Protein AF-A0A4U8SSV1-F1 (afdb_monomer)

Sequence (222 aa):
MQQKILSQVKIIVFLAFFVFCVAFGLRLYFLEFKQVAHMDEILSIVLSEYNEYGWGKNFEPHKIYTAKQLQHMTLWNDSSLSGALSDVKKLYVNNRDDPHTNLYYSLLRLWHIGFIHTDLKQTFYRGISLNFVFFTCSFVLAFMLYVRLFGFNYFLLYFLALAFLNPASINNTLFMRPYALQEMSFLLLCYVFVRILQSFKNTSFNMPFLDNKDFALKLKNT

Radius of gyration: 22.8 Å; Cα contacts (8 Å, |Δi|>4): 203; chains: 1; bounding box: 54×37×70 Å

pLDDT: mean 87.18, std 15.22, range [39.84, 98.44]

Structure (mmCIF, N/CA/C/O backbone):
data_AF-A0A4U8SSV1-F1
#
_entry.id   AF-A0A4U8SSV1-F1
#
loop_
_atom_site.group_PDB
_atom_site.id
_atom_site.type_symbol
_atom_site.label_atom_id
_atom_site.label_alt_id
_atom_site.label_comp_id
_atom_site.label_asym_id
_atom_site.label_entity_id
_atom_site.label_seq_id
_atom_site.pdbx_PDB_ins_code
_atom_site.Cartn_x
_atom_site.Cartn_y
_atom_site.Cartn_z
_atom_site.occupancy
_atom_site.B_iso_or_equiv
_atom_site.auth_seq_id
_atom_site.auth_comp_id
_atom_site.auth_asym_id
_atom_site.auth_atom_id
_atom_site.pdbx_PDB_model_num
ATOM 1 N N . MET A 1 1 ? -30.791 -6.733 26.491 1.00 64.06 1 MET A N 1
ATOM 2 C CA . MET A 1 1 ? -29.643 -5.793 26.415 1.00 64.06 1 MET A CA 1
ATOM 3 C C . MET A 1 1 ? -28.519 -6.315 25.513 1.00 64.06 1 MET A C 1
ATOM 5 O O . MET A 1 1 ? -28.175 -5.628 24.560 1.00 64.06 1 MET A O 1
ATOM 9 N N . GLN A 1 2 ? -28.017 -7.540 25.719 1.00 67.56 2 GLN A N 1
ATOM 10 C CA . GLN A 1 2 ? -26.953 -8.144 24.891 1.00 67.56 2 GLN A CA 1
ATOM 11 C C . GLN A 1 2 ? -27.290 -8.258 23.390 1.00 67.56 2 GLN A C 1
ATOM 13 O O . GLN A 1 2 ? -26.462 -7.901 22.559 1.00 67.56 2 GLN A O 1
ATOM 18 N N . GLN A 1 3 ? -28.518 -8.652 23.020 1.00 71.00 3 GLN A N 1
ATOM 19 C CA . GLN A 1 3 ? -28.938 -8.702 21.606 1.00 71.00 3 GLN A CA 1
ATOM 20 C C . GLN A 1 3 ? -28.911 -7.326 20.915 1.00 71.00 3 GLN A C 1
ATOM 22 O O . GLN A 1 3 ? -28.558 -7.230 19.742 1.00 71.00 3 GLN A O 1
ATOM 27 N N . LYS A 1 4 ? -29.234 -6.248 21.645 1.00 72.69 4 LYS A N 1
ATOM 28 C CA . LYS A 1 4 ? -29.230 -4.876 21.112 1.00 72.69 4 LYS A CA 1
ATOM 29 C C . LYS A 1 4 ? -27.801 -4.385 20.856 1.00 72.69 4 LYS A C 1
ATOM 31 O O . LYS A 1 4 ? -27.543 -3.812 19.805 1.00 72.69 4 LYS A O 1
ATOM 36 N N . ILE A 1 5 ? -26.874 -4.686 21.769 1.00 75.38 5 ILE A N 1
ATOM 37 C CA . ILE A 1 5 ? -25.439 -4.391 21.615 1.00 75.38 5 ILE A CA 1
ATOM 38 C C . ILE A 1 5 ? -24.855 -5.184 20.439 1.00 75.38 5 ILE A C 1
ATOM 40 O O . ILE A 1 5 ? -24.178 -4.619 19.586 1.00 75.38 5 ILE A O 1
ATOM 44 N N . LEU A 1 6 ? -25.173 -6.479 20.341 1.00 78.56 6 LEU A N 1
ATOM 45 C CA . LEU A 1 6 ? -24.716 -7.324 19.237 1.00 78.56 6 LEU A CA 1
ATOM 46 C C . LEU A 1 6 ? -25.231 -6.825 17.878 1.00 78.56 6 LEU A C 1
ATOM 48 O O . LEU A 1 6 ? -24.483 -6.810 16.904 1.00 78.56 6 LEU A O 1
ATOM 52 N N . SER A 1 7 ? -26.492 -6.390 17.815 1.00 84.50 7 SER A N 1
ATOM 53 C CA . SER A 1 7 ? -27.073 -5.779 16.615 1.00 84.50 7 SER A CA 1
ATOM 54 C C . SER A 1 7 ? -26.344 -4.488 16.221 1.00 84.50 7 SER A C 1
ATOM 56 O O . SER A 1 7 ? -25.965 -4.321 15.064 1.00 84.50 7 SER A O 1
ATOM 58 N N . GLN A 1 8 ? -26.039 -3.615 17.186 1.00 85.69 8 GLN A N 1
ATOM 59 C CA . GLN A 1 8 ? -25.289 -2.379 16.935 1.00 85.69 8 GLN A CA 1
ATOM 60 C C . GLN A 1 8 ? -23.870 -2.635 16.416 1.00 85.69 8 GLN A C 1
ATOM 62 O O . GLN A 1 8 ? -23.458 -1.999 15.450 1.00 85.69 8 GLN A O 1
ATOM 67 N N . VAL A 1 9 ? -23.135 -3.587 17.000 1.00 90.75 9 VAL A N 1
ATOM 68 C CA . VAL A 1 9 ? -21.795 -3.958 16.514 1.00 90.75 9 VAL A CA 1
ATOM 69 C C . VAL A 1 9 ? -21.858 -4.444 15.067 1.00 90.75 9 VAL A C 1
ATOM 71 O O . VAL A 1 9 ? -21.055 -4.010 14.247 1.00 90.75 9 VAL A O 1
ATOM 74 N N . LYS A 1 10 ? -22.842 -5.287 14.723 1.00 92.88 10 LYS A N 1
ATOM 75 C CA . LYS A 1 10 ? -23.040 -5.759 13.342 1.00 92.88 10 LYS A CA 1
ATOM 76 C C . LYS A 1 10 ? -23.296 -4.605 12.372 1.00 92.88 10 LYS A C 1
ATOM 78 O O . LYS A 1 10 ? -22.699 -4.585 11.301 1.00 92.88 10 LYS A O 1
ATOM 83 N N . ILE A 1 11 ? -24.130 -3.638 12.759 1.00 94.81 11 ILE A N 1
ATOM 84 C CA . ILE A 1 11 ? -24.398 -2.438 11.952 1.00 94.81 11 ILE A CA 1
ATOM 85 C C . ILE A 1 11 ? -23.113 -1.628 11.753 1.00 94.81 11 ILE A C 1
ATOM 87 O O . ILE A 1 11 ? -22.794 -1.265 10.627 1.00 94.81 11 ILE A O 1
ATOM 91 N N . ILE A 1 12 ? -22.343 -1.381 12.815 1.00 93.94 12 ILE A N 1
ATOM 92 C CA . ILE A 1 12 ? -21.087 -0.622 12.729 1.00 93.94 12 ILE A CA 1
ATOM 93 C C . ILE A 1 12 ? -20.075 -1.331 11.821 1.00 93.94 12 ILE A C 1
ATOM 95 O O . ILE A 1 12 ? -19.455 -0.683 10.985 1.00 93.94 12 ILE A O 1
ATOM 99 N N . VAL A 1 13 ? -19.924 -2.652 11.945 1.00 95.38 13 VAL A N 1
ATOM 100 C CA . VAL A 1 13 ? -19.027 -3.441 11.084 1.00 95.38 13 VAL A CA 1
ATOM 101 C C . VAL A 1 13 ? -19.478 -3.383 9.626 1.00 95.38 13 VAL A C 1
ATOM 103 O O . VAL A 1 13 ? -18.652 -3.165 8.744 1.00 95.38 13 VAL A O 1
ATOM 106 N N . PHE A 1 14 ? -20.780 -3.523 9.368 1.00 97.12 14 PHE A N 1
ATOM 107 C CA . PHE A 1 14 ? -21.338 -3.401 8.023 1.00 97.12 14 PHE A CA 1
ATOM 108 C C . PHE A 1 14 ? -21.079 -2.013 7.422 1.00 97.12 14 PHE A C 1
ATOM 110 O O . PHE A 1 14 ? -20.628 -1.904 6.285 1.00 97.12 14 PHE A O 1
ATOM 117 N N . LEU A 1 15 ? -21.295 -0.946 8.193 1.00 97.56 15 LEU A N 1
ATOM 118 C CA . LEU A 1 15 ? -21.023 0.420 7.747 1.00 97.56 15 LEU A CA 1
ATOM 119 C C . LEU A 1 15 ? -19.525 0.671 7.535 1.00 97.56 15 LEU A C 1
ATOM 121 O O . LEU A 1 15 ? -19.154 1.343 6.579 1.00 97.56 15 LEU A O 1
ATOM 125 N N . ALA A 1 16 ? -18.650 0.107 8.370 1.00 97.69 16 ALA A N 1
ATOM 126 C CA . ALA A 1 16 ? -17.205 0.190 8.171 1.00 97.69 16 ALA A CA 1
ATOM 127 C C . ALA A 1 16 ? -16.776 -0.527 6.879 1.00 97.69 16 ALA A C 1
ATOM 129 O O . ALA A 1 16 ? -15.952 -0.004 6.131 1.00 97.69 16 ALA A O 1
ATOM 130 N N . PHE A 1 17 ? -17.378 -1.682 6.580 1.00 98.06 17 PHE A N 1
ATOM 131 C CA . PHE A 1 17 ? -17.181 -2.372 5.307 1.00 98.06 17 PHE A CA 1
ATOM 132 C C . PHE A 1 17 ? -17.693 -1.542 4.123 1.00 98.06 17 PHE A C 1
ATOM 134 O O . PHE A 1 17 ? -17.015 -1.443 3.106 1.00 98.06 17 PHE A O 1
ATOM 141 N N . PHE A 1 18 ? -18.834 -0.867 4.265 1.00 98.19 18 PHE A N 1
ATOM 142 C CA . PHE A 1 18 ? -19.317 0.057 3.241 1.00 98.19 18 PHE A CA 1
ATOM 143 C C . PHE A 1 18 ? -18.331 1.213 2.994 1.00 98.19 18 PHE A C 1
ATOM 145 O O . PHE A 1 18 ? -18.004 1.499 1.844 1.00 98.19 18 PHE A O 1
ATOM 152 N N . VAL A 1 19 ? -17.786 1.827 4.053 1.00 98.25 19 VAL A N 1
ATOM 153 C CA . VAL A 1 19 ? -16.733 2.857 3.936 1.00 98.25 19 VAL A CA 1
ATOM 154 C C . VAL A 1 19 ? -15.505 2.305 3.208 1.00 98.25 19 VAL A C 1
ATOM 156 O O . VAL A 1 19 ? -14.967 2.982 2.331 1.00 98.25 19 VAL A O 1
ATOM 159 N N . PHE A 1 20 ? -15.091 1.072 3.512 1.00 98.44 20 PHE A N 1
ATOM 160 C CA . PHE A 1 20 ? -14.016 0.395 2.786 1.00 98.44 20 PHE A CA 1
ATOM 161 C C . PHE A 1 20 ? -14.338 0.250 1.295 1.00 98.44 20 PHE A C 1
ATOM 163 O O . PHE A 1 20 ? -13.519 0.635 0.465 1.00 98.44 20 PHE A O 1
ATOM 170 N N . CYS A 1 21 ? -15.528 -0.244 0.939 1.00 98.31 21 CYS A N 1
ATOM 171 C CA . CYS A 1 21 ? -15.941 -0.403 -0.457 1.00 98.31 21 CYS A CA 1
ATOM 172 C C . CYS A 1 21 ? -15.932 0.924 -1.219 1.00 98.31 21 CYS A C 1
ATOM 174 O O . CYS A 1 21 ? -15.449 0.968 -2.347 1.00 98.31 21 CYS A O 1
ATOM 176 N N . VAL A 1 22 ? -16.409 2.011 -0.605 1.00 98.19 22 VAL A N 1
ATOM 177 C CA . VAL A 1 22 ? -16.355 3.350 -1.210 1.00 98.19 22 VAL A CA 1
ATOM 178 C C . VAL A 1 22 ? -14.903 3.799 -1.397 1.00 98.19 22 VAL A C 1
ATOM 180 O O . VAL A 1 22 ? -14.524 4.225 -2.486 1.00 98.19 22 VAL A O 1
ATOM 183 N N . ALA A 1 23 ? -14.062 3.658 -0.370 1.00 97.81 23 ALA A N 1
ATOM 184 C CA . ALA A 1 23 ? -12.659 4.064 -0.425 1.00 97.81 23 ALA A CA 1
ATOM 185 C C . ALA A 1 23 ? -11.839 3.256 -1.446 1.00 97.81 23 ALA A C 1
ATOM 187 O O . ALA A 1 23 ? -10.993 3.821 -2.145 1.00 97.81 23 ALA A O 1
ATOM 188 N N . PHE A 1 24 ? -12.093 1.953 -1.552 1.00 97.94 24 PHE A N 1
ATOM 189 C CA . PHE A 1 24 ? -11.468 1.066 -2.531 1.00 97.94 24 PHE A CA 1
ATOM 190 C C . PHE A 1 24 ? -11.988 1.349 -3.948 1.00 97.94 24 PHE A C 1
ATOM 192 O O . PHE A 1 24 ? -11.205 1.466 -4.888 1.00 97.94 24 PHE A O 1
ATOM 199 N N . GLY A 1 25 ? -13.303 1.537 -4.096 1.00 97.62 25 GLY A N 1
ATOM 200 C CA . GLY A 1 25 ? -13.953 1.854 -5.367 1.00 97.62 25 GLY A CA 1
ATOM 201 C C . GLY A 1 25 ? -13.477 3.175 -5.969 1.00 97.62 25 GLY A C 1
ATOM 202 O O . GLY A 1 25 ? -13.193 3.228 -7.161 1.00 97.62 25 GLY A O 1
ATOM 203 N N . LEU A 1 26 ? -13.293 4.219 -5.153 1.00 96.94 26 LEU A N 1
ATOM 204 C CA . LEU A 1 26 ? -12.706 5.483 -5.615 1.00 96.94 26 LEU A CA 1
ATOM 205 C C . LEU A 1 26 ? -11.281 5.297 -6.145 1.00 96.94 26 LEU A C 1
ATOM 207 O O . LEU A 1 26 ? -10.924 5.876 -7.166 1.00 96.94 26 LEU A O 1
ATOM 211 N N . ARG A 1 27 ? -10.467 4.467 -5.486 1.00 97.19 27 ARG A N 1
ATOM 212 C CA . ARG A 1 27 ? -9.105 4.170 -5.950 1.00 97.19 27 ARG A CA 1
ATOM 213 C C . ARG A 1 27 ? -9.120 3.408 -7.274 1.00 97.19 27 ARG A C 1
ATOM 215 O O . ARG A 1 27 ? -8.366 3.769 -8.170 1.00 97.19 27 ARG A O 1
ATOM 222 N N . LEU A 1 28 ? -9.998 2.416 -7.434 1.00 96.50 28 LEU A N 1
ATOM 223 C CA . LEU A 1 28 ? -10.202 1.749 -8.726 1.00 96.50 28 LEU A CA 1
ATOM 224 C C . LEU A 1 28 ? -10.618 2.749 -9.807 1.00 96.50 28 LEU A C 1
ATOM 226 O O . LEU A 1 28 ? -10.014 2.785 -10.872 1.00 96.50 28 LEU A O 1
ATOM 230 N N . TYR A 1 29 ? -11.595 3.605 -9.508 1.00 96.25 29 TYR A N 1
ATOM 231 C CA . TYR A 1 29 ? -12.060 4.635 -10.429 1.00 96.25 29 TYR A CA 1
ATOM 232 C C . TYR A 1 29 ? -10.909 5.539 -10.887 1.00 96.25 29 TYR A C 1
ATOM 234 O O . TYR A 1 29 ? -10.688 5.692 -12.081 1.00 96.25 29 TYR A O 1
ATOM 242 N N . PHE A 1 30 ? -10.109 6.088 -9.971 1.00 95.44 30 PHE A N 1
ATOM 243 C CA . PHE A 1 30 ? -8.985 6.949 -10.352 1.00 95.44 30 PHE A CA 1
ATOM 244 C C . PHE A 1 30 ? -7.852 6.202 -11.069 1.00 95.44 30 PHE A C 1
ATOM 246 O O . PHE A 1 30 ? -7.200 6.784 -11.939 1.00 95.44 30 PHE A O 1
ATOM 253 N N . LEU A 1 31 ? -7.635 4.918 -10.765 1.00 95.50 31 LEU A N 1
ATOM 254 C CA . LEU A 1 31 ? -6.702 4.071 -11.508 1.00 95.50 31 LEU A CA 1
ATOM 255 C C . LEU A 1 31 ? -7.109 3.953 -12.985 1.00 95.50 31 LEU A C 1
ATOM 257 O O . LEU A 1 31 ? -6.238 3.982 -13.858 1.00 95.50 31 LEU A O 1
ATOM 261 N N . GLU A 1 32 ? -8.410 3.906 -13.290 1.00 94.94 32 GLU A N 1
ATOM 262 C CA . GLU A 1 32 ? -8.917 3.890 -14.669 1.00 94.94 32 GLU A CA 1
ATOM 263 C C . GLU A 1 32 ? -8.569 5.162 -15.453 1.00 94.94 32 GLU A C 1
ATOM 265 O O . GLU A 1 32 ? -8.226 5.080 -16.634 1.00 94.94 32 GLU A O 1
ATOM 270 N N . PHE A 1 33 ? -8.530 6.325 -14.805 1.00 92.44 33 PHE A N 1
ATOM 271 C CA . PHE A 1 33 ? -8.167 7.587 -15.465 1.00 92.44 33 PHE A CA 1
ATOM 272 C C . PHE A 1 33 ? -6.661 7.868 -15.482 1.00 92.44 33 PHE A C 1
ATOM 274 O O . PHE A 1 33 ? -6.218 8.810 -16.141 1.00 92.44 33 PHE A O 1
ATOM 281 N N . LYS A 1 34 ? -5.844 7.056 -14.804 1.00 92.50 34 LYS A N 1
ATOM 282 C CA . LYS A 1 34 ? -4.388 7.217 -14.825 1.00 92.50 34 LYS A CA 1
ATOM 283 C C . LYS A 1 34 ? -3.826 6.824 -16.197 1.00 92.50 34 LYS A C 1
ATOM 285 O O . LYS A 1 34 ? -3.943 5.670 -16.618 1.00 92.50 34 LYS A O 1
ATOM 290 N N . GLN A 1 35 ? -3.212 7.800 -16.873 1.00 88.56 35 GLN A N 1
ATOM 291 C CA . GLN A 1 35 ? -2.609 7.656 -18.210 1.00 88.56 35 GLN A CA 1
ATOM 292 C C . GLN A 1 35 ? -1.098 7.922 -18.231 1.00 88.56 35 GLN A C 1
ATOM 294 O O . GLN A 1 35 ? -0.392 7.381 -19.076 1.00 88.56 35 GLN A O 1
ATOM 299 N N . VAL A 1 36 ? -0.594 8.736 -17.299 1.00 87.75 36 VAL A N 1
ATOM 300 C CA . VAL A 1 36 ? 0.808 9.170 -17.267 1.00 87.75 36 VAL A CA 1
ATOM 301 C C . VAL A 1 36 ? 1.480 8.677 -15.989 1.00 87.75 36 VAL A C 1
ATOM 303 O O . VAL A 1 36 ? 0.887 8.687 -14.902 1.00 87.75 36 VAL A O 1
ATOM 306 N N . ALA A 1 37 ? 2.725 8.229 -16.141 1.00 87.06 37 ALA A N 1
ATOM 307 C CA . ALA A 1 37 ? 3.577 7.839 -15.032 1.00 87.06 37 ALA A CA 1
ATOM 308 C C . ALA A 1 37 ? 4.319 9.066 -14.510 1.00 87.06 37 ALA A C 1
ATOM 310 O O . ALA A 1 37 ? 4.899 9.831 -15.281 1.00 87.06 37 ALA A O 1
ATOM 311 N N . HIS A 1 38 ? 4.328 9.235 -13.198 1.00 90.06 38 HIS A N 1
ATOM 312 C CA . HIS A 1 38 ? 5.244 10.160 -12.559 1.00 90.06 38 HIS A CA 1
ATOM 313 C C . HIS A 1 38 ? 6.670 9.590 -12.599 1.00 90.06 38 HIS A C 1
ATOM 315 O O . HIS A 1 38 ? 6.855 8.375 -12.547 1.00 90.06 38 HIS A O 1
ATOM 321 N N . MET A 1 39 ? 7.685 10.457 -12.635 1.00 88.00 39 MET A N 1
ATOM 322 C CA . MET A 1 39 ? 9.099 10.057 -12.668 1.00 88.00 39 MET A CA 1
ATOM 323 C C . MET A 1 39 ? 9.452 9.054 -11.555 1.00 88.00 39 MET A C 1
ATOM 325 O O . MET A 1 39 ? 9.933 7.967 -11.852 1.00 88.00 39 MET A O 1
ATOM 329 N N . ASP A 1 40 ? 9.113 9.365 -10.301 1.00 89.31 40 ASP A N 1
ATOM 330 C CA . ASP A 1 40 ? 9.332 8.477 -9.144 1.00 89.31 40 ASP A CA 1
ATOM 331 C C . ASP A 1 40 ? 8.684 7.085 -9.269 1.00 89.31 40 ASP A C 1
ATOM 333 O O . ASP A 1 40 ? 9.155 6.120 -8.670 1.00 89.31 40 ASP A O 1
ATOM 337 N N . GLU A 1 41 ? 7.601 6.950 -10.041 1.00 92.25 41 GLU A N 1
ATOM 338 C CA . GLU A 1 41 ? 6.977 5.644 -10.278 1.00 92.25 41 GLU A CA 1
ATOM 339 C C . GLU A 1 41 ? 7.820 4.797 -11.226 1.00 92.25 41 GLU A C 1
ATOM 341 O O . GLU A 1 41 ? 8.017 3.610 -10.983 1.00 92.25 41 GLU A O 1
ATOM 346 N N . ILE A 1 42 ? 8.346 5.413 -12.288 1.00 91.69 42 ILE A N 1
ATOM 347 C CA . ILE A 1 42 ? 9.275 4.746 -13.202 1.00 91.69 42 ILE A CA 1
ATOM 348 C C . ILE A 1 42 ? 10.567 4.398 -12.465 1.00 91.69 42 ILE A C 1
ATOM 350 O O . ILE A 1 42 ? 11.071 3.288 -12.613 1.00 91.69 42 ILE A O 1
ATOM 354 N N . LEU A 1 43 ? 11.062 5.302 -11.618 1.00 91.81 43 LEU A N 1
ATOM 355 C CA . LEU A 1 43 ? 12.229 5.036 -10.787 1.00 91.81 43 LEU A CA 1
ATOM 356 C C . LEU A 1 43 ? 11.991 3.847 -9.848 1.00 91.81 43 LEU A C 1
ATOM 358 O O . LEU A 1 43 ? 12.847 2.978 -9.746 1.00 91.81 43 LEU A O 1
ATOM 362 N N . SER A 1 44 ? 10.810 3.746 -9.233 1.00 93.94 44 SER A N 1
ATOM 363 C CA . SER A 1 44 ? 10.463 2.606 -8.375 1.00 93.94 44 SER A CA 1
ATOM 364 C C . SER A 1 44 ? 10.499 1.271 -9.125 1.00 93.94 44 SER A C 1
ATOM 366 O O . SER A 1 44 ? 10.933 0.266 -8.562 1.00 93.94 44 SER A O 1
ATOM 368 N N . ILE A 1 45 ? 10.093 1.260 -10.400 1.00 93.31 45 ILE A N 1
ATOM 369 C CA . ILE A 1 45 ? 10.213 0.085 -11.275 1.00 93.31 45 ILE A CA 1
ATOM 370 C C . ILE A 1 45 ? 11.688 -0.241 -11.522 1.00 93.31 45 ILE A C 1
ATOM 372 O O . ILE A 1 45 ? 12.118 -1.354 -11.219 1.00 93.31 45 ILE A O 1
ATOM 376 N N . VAL A 1 46 ? 12.465 0.740 -11.996 1.00 93.12 46 VAL A N 1
ATOM 377 C CA . VAL A 1 46 ? 13.902 0.601 -12.298 1.00 93.12 46 VAL A CA 1
ATOM 378 C C . VAL A 1 46 ? 14.676 0.077 -11.086 1.00 93.12 46 VAL A C 1
ATOM 380 O O . VAL A 1 46 ? 15.477 -0.846 -11.223 1.00 93.12 46 VAL A O 1
ATOM 383 N N . LEU A 1 47 ? 14.410 0.625 -9.897 1.00 93.69 47 LEU A N 1
ATOM 384 C CA . LEU A 1 47 ? 15.018 0.183 -8.645 1.00 93.69 47 LEU A CA 1
ATOM 385 C C . LEU A 1 47 ? 14.607 -1.252 -8.307 1.00 93.69 47 LEU A C 1
ATOM 387 O O . LEU A 1 47 ? 15.474 -2.078 -8.039 1.00 93.69 47 LEU A O 1
ATOM 391 N N . SER A 1 48 ? 13.312 -1.581 -8.376 1.00 93.88 48 SER A N 1
ATOM 392 C CA . SER A 1 48 ? 12.826 -2.931 -8.054 1.00 93.88 48 SER A CA 1
ATOM 393 C C . SER A 1 48 ? 13.414 -4.0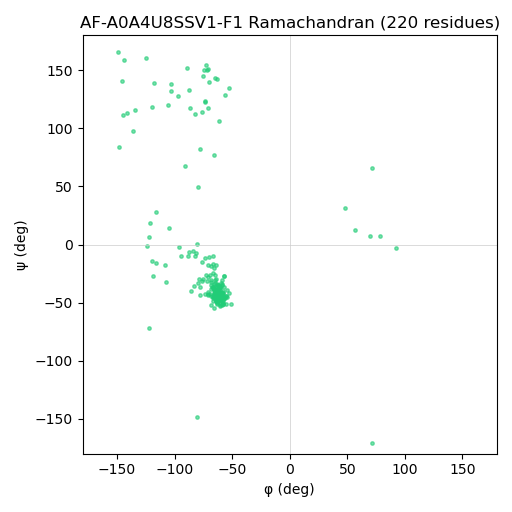24 -8.958 1.00 93.88 48 SER A C 1
ATOM 395 O O . SER A 1 48 ? 13.758 -5.093 -8.465 1.00 93.88 48 SER A O 1
ATOM 397 N N . GLU A 1 49 ? 13.599 -3.739 -10.248 1.00 92.12 49 GLU A N 1
ATOM 398 C CA . GLU A 1 49 ? 14.233 -4.630 -11.237 1.00 92.12 49 GLU A CA 1
ATOM 399 C C . GLU A 1 49 ? 15.770 -4.598 -11.173 1.00 92.12 49 GLU A C 1
ATOM 401 O O . GLU A 1 49 ? 16.460 -5.227 -11.973 1.00 92.12 49 GLU A O 1
ATOM 406 N N . TYR A 1 50 ? 16.338 -3.803 -10.260 1.00 91.75 50 TYR A N 1
ATOM 407 C CA . TYR A 1 50 ? 17.770 -3.514 -10.187 1.00 91.75 50 TYR A CA 1
ATOM 408 C C . TYR A 1 50 ? 18.380 -3.129 -11.549 1.00 91.75 50 TYR A C 1
ATOM 410 O O . TYR A 1 50 ? 19.560 -3.379 -11.833 1.00 91.75 50 TYR A O 1
ATOM 418 N N . ASN A 1 51 ? 17.570 -2.498 -12.397 1.00 91.50 51 ASN A N 1
ATOM 419 C CA . ASN A 1 51 ? 17.869 -2.279 -13.797 1.00 91.50 51 ASN A CA 1
ATOM 420 C C . ASN A 1 51 ? 19.000 -1.255 -13.943 1.00 91.50 51 ASN A C 1
ATOM 422 O O . ASN A 1 51 ? 19.089 -0.275 -13.203 1.00 91.50 51 ASN A O 1
ATOM 426 N N . GLU A 1 52 ? 19.910 -1.500 -14.880 1.00 88.94 52 GLU A N 1
ATOM 427 C CA . GLU A 1 52 ? 20.996 -0.566 -15.164 1.00 88.94 52 GLU A CA 1
ATOM 428 C C . GLU A 1 52 ? 20.512 0.615 -16.009 1.00 88.94 52 GLU A C 1
ATOM 430 O O . GLU A 1 52 ? 20.957 1.747 -15.793 1.00 88.94 52 GLU A O 1
ATOM 435 N N . TYR A 1 53 ? 19.589 0.368 -16.944 1.00 86.88 53 TYR A N 1
ATOM 436 C CA . TYR A 1 53 ? 18.975 1.409 -17.762 1.00 86.88 53 TYR A CA 1
ATOM 437 C C . TYR A 1 53 ? 17.982 2.210 -16.919 1.00 86.88 53 TYR A C 1
ATOM 439 O O . TYR A 1 53 ? 17.053 1.657 -16.338 1.00 86.88 53 TYR A O 1
ATOM 447 N N . GLY A 1 54 ? 18.182 3.527 -16.865 1.00 83.50 54 GLY A N 1
ATOM 448 C CA . GLY A 1 54 ? 17.429 4.421 -15.977 1.00 83.50 54 GLY A CA 1
ATOM 449 C C . GLY A 1 54 ? 18.089 4.656 -14.615 1.00 83.50 54 GLY A C 1
ATOM 450 O O . GLY A 1 54 ? 17.582 5.472 -13.853 1.00 83.50 54 GLY A O 1
ATOM 451 N N . TRP A 1 55 ? 19.220 3.997 -14.328 1.00 86.00 55 TRP A N 1
ATOM 452 C CA . TRP A 1 55 ? 20.025 4.260 -13.132 1.00 86.00 55 TRP A CA 1
ATOM 453 C C . TRP A 1 55 ? 21.470 4.651 -13.465 1.00 86.00 55 TRP A C 1
ATOM 455 O O . TRP A 1 55 ? 21.851 5.807 -13.319 1.00 86.00 55 TRP A O 1
ATOM 465 N N . GLY A 1 56 ? 22.279 3.690 -13.924 1.00 81.81 56 GLY A N 1
ATOM 466 C CA . GLY A 1 56 ? 23.725 3.873 -14.125 1.00 81.81 56 GLY A CA 1
ATOM 467 C C . GLY A 1 56 ? 24.188 3.75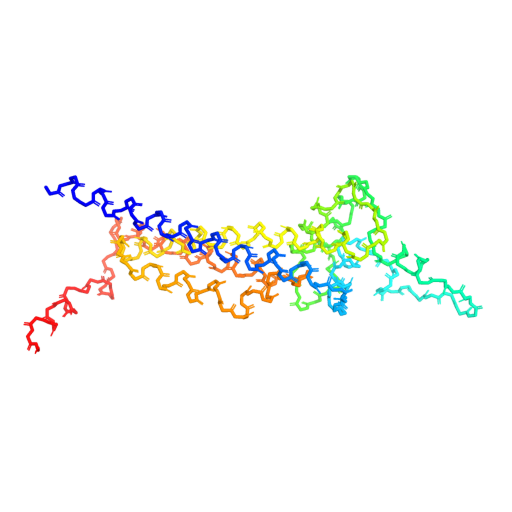0 -15.575 1.00 81.81 56 GLY A C 1
ATOM 468 O O . GLY A 1 56 ? 25.298 4.165 -15.905 1.00 81.81 56 GLY A O 1
ATOM 469 N N . LYS A 1 57 ? 23.354 3.185 -16.453 1.00 88.06 57 LYS A N 1
ATOM 470 C CA . LYS A 1 57 ? 23.678 2.958 -17.859 1.00 88.06 57 LYS A CA 1
ATOM 471 C C . LYS A 1 57 ? 22.936 3.948 -18.746 1.00 88.06 57 LYS A C 1
ATOM 473 O O . LYS A 1 57 ? 21.706 3.964 -18.794 1.00 88.06 57 LYS A O 1
ATOM 478 N N . ASN A 1 58 ? 23.709 4.737 -19.487 1.00 86.25 58 ASN A N 1
ATOM 479 C CA . ASN A 1 58 ? 23.180 5.641 -20.500 1.00 86.25 58 ASN A CA 1
ATOM 480 C C . ASN A 1 58 ? 22.735 4.870 -21.746 1.00 86.25 58 ASN A C 1
ATOM 482 O O . ASN A 1 58 ? 23.307 3.836 -22.106 1.00 86.25 58 ASN A O 1
ATOM 486 N N . PHE A 1 59 ? 21.735 5.411 -22.437 1.00 87.50 59 PHE A N 1
ATOM 487 C CA . PHE A 1 59 ? 21.413 4.971 -23.789 1.00 87.50 59 PHE A CA 1
ATOM 488 C C . PHE A 1 59 ? 22.571 5.305 -24.733 1.00 87.50 59 PHE A C 1
ATOM 490 O O . PHE A 1 59 ? 23.223 6.339 -24.581 1.00 87.50 59 PHE A O 1
ATOM 497 N N . GLU A 1 60 ? 22.835 4.418 -25.695 1.00 88.81 60 GLU A N 1
ATOM 498 C CA . GLU A 1 60 ? 23.928 4.618 -26.653 1.00 88.81 60 GLU A CA 1
ATOM 499 C C . GLU A 1 60 ? 23.772 5.964 -27.384 1.00 88.81 60 GLU A C 1
ATOM 501 O O . GLU A 1 60 ? 22.700 6.226 -27.949 1.00 88.81 60 GLU A O 1
ATOM 506 N N . PRO A 1 61 ? 24.822 6.804 -27.410 1.00 81.94 61 PRO A N 1
ATOM 507 C CA . PRO A 1 61 ? 24.783 8.049 -28.157 1.00 81.94 61 PRO A CA 1
ATOM 508 C C . PRO A 1 61 ? 24.629 7.744 -29.654 1.00 81.94 61 PRO A C 1
ATOM 510 O O . PRO A 1 61 ? 25.197 6.782 -30.165 1.00 81.94 61 PRO A O 1
ATOM 513 N N . HIS A 1 62 ? 23.849 8.568 -30.359 1.00 87.44 62 HIS A N 1
ATOM 514 C CA . HIS A 1 62 ? 23.583 8.469 -31.808 1.00 87.44 62 HIS A CA 1
ATOM 515 C C . HIS A 1 62 ? 22.721 7.286 -32.276 1.00 87.44 62 HIS A C 1
ATOM 517 O O . HIS A 1 62 ? 22.512 7.123 -33.479 1.00 87.44 62 HIS A O 1
ATOM 523 N N . LYS A 1 63 ? 22.148 6.504 -31.358 1.00 90.62 63 LYS A N 1
ATOM 524 C CA . LYS A 1 63 ? 21.149 5.484 -31.688 1.00 90.62 63 LYS A CA 1
ATOM 525 C C . LYS A 1 63 ? 19.741 6.027 -31.470 1.00 90.62 63 LYS A C 1
ATOM 527 O O . LYS A 1 63 ? 19.424 6.552 -30.406 1.00 90.62 63 LYS A O 1
ATOM 532 N N . ILE A 1 64 ? 18.890 5.899 -32.485 1.00 89.25 64 ILE A N 1
ATOM 533 C CA . ILE A 1 64 ? 17.485 6.306 -32.400 1.00 89.25 64 ILE A CA 1
ATOM 534 C C . ILE A 1 64 ? 16.691 5.140 -31.818 1.00 89.25 64 ILE A C 1
ATOM 536 O O . ILE A 1 64 ? 16.625 4.065 -32.414 1.00 89.25 64 ILE A O 1
ATOM 540 N N . TYR A 1 65 ? 16.084 5.364 -30.657 1.00 88.31 65 TYR A N 1
ATOM 541 C CA . TYR A 1 65 ? 15.211 4.395 -30.009 1.00 88.31 65 TYR A CA 1
ATOM 542 C C . TYR A 1 65 ? 13.752 4.785 -30.207 1.00 88.31 65 TYR A C 1
ATOM 544 O O . TYR A 1 65 ? 13.366 5.943 -30.055 1.00 88.31 65 TYR A O 1
ATOM 552 N N . THR A 1 66 ? 12.918 3.794 -30.495 1.00 89.81 66 THR A N 1
ATOM 553 C CA . THR A 1 66 ? 11.466 3.952 -30.402 1.00 89.81 66 THR A CA 1
ATOM 554 C C . THR A 1 66 ? 11.032 3.990 -28.935 1.00 89.81 66 THR A C 1
ATOM 556 O O . THR A 1 66 ? 11.677 3.395 -28.068 1.00 89.81 66 THR A O 1
ATOM 559 N N . ALA A 1 67 ? 9.891 4.620 -28.644 1.00 84.81 67 ALA A N 1
ATOM 560 C CA . ALA A 1 67 ? 9.339 4.661 -27.286 1.00 84.81 67 ALA A CA 1
ATOM 561 C C . ALA A 1 67 ? 9.162 3.255 -26.679 1.00 84.81 67 ALA A C 1
ATOM 563 O O . ALA A 1 67 ? 9.484 3.033 -25.515 1.00 84.81 67 ALA A O 1
ATOM 564 N N . LYS A 1 68 ? 8.730 2.280 -27.491 1.00 85.50 68 LYS A N 1
ATOM 565 C CA . LYS A 1 68 ? 8.545 0.888 -27.060 1.00 85.50 68 LYS A CA 1
ATOM 566 C C . LYS A 1 68 ? 9.867 0.202 -26.701 1.00 85.50 68 LYS A C 1
ATOM 568 O O . LYS A 1 68 ? 9.908 -0.580 -25.757 1.00 85.50 68 LYS A O 1
ATOM 573 N N . GLN A 1 69 ? 10.948 0.502 -27.426 1.00 88.38 69 GLN A N 1
ATOM 574 C CA . GLN A 1 69 ? 12.282 -0.008 -27.093 1.00 88.38 69 GLN A CA 1
ATOM 575 C C . GLN A 1 69 ? 12.778 0.572 -25.770 1.00 88.38 69 GLN A C 1
ATOM 577 O O . GLN A 1 69 ? 13.264 -0.185 -24.937 1.00 88.38 69 GLN A O 1
ATOM 582 N N . LEU A 1 70 ? 12.600 1.878 -25.548 1.00 87.38 70 LEU A N 1
ATOM 583 C CA . LEU A 1 70 ? 12.960 2.505 -24.274 1.00 87.38 70 LEU A CA 1
ATOM 584 C C . LEU A 1 70 ? 12.180 1.879 -23.114 1.00 87.38 70 LEU A C 1
ATOM 586 O O . LEU A 1 70 ? 12.787 1.489 -22.127 1.00 87.38 70 LEU A O 1
ATOM 590 N N . GLN A 1 71 ? 10.864 1.703 -23.270 1.00 87.44 71 GLN A N 1
ATOM 591 C CA . GLN A 1 71 ? 10.008 1.057 -22.269 1.00 87.44 71 GLN A CA 1
ATOM 592 C C . GLN A 1 71 ? 10.450 -0.374 -21.952 1.00 87.44 71 GLN A C 1
ATOM 594 O O . GLN A 1 71 ? 10.529 -0.741 -20.788 1.00 87.44 71 GLN A O 1
ATOM 599 N N . HIS A 1 72 ? 10.772 -1.180 -22.964 1.00 86.44 72 HIS A N 1
ATOM 600 C CA . HIS A 1 72 ? 11.266 -2.541 -22.745 1.00 86.44 72 HIS A CA 1
ATOM 601 C C . HIS A 1 72 ? 12.631 -2.561 -22.037 1.00 86.44 72 HIS A C 1
ATOM 603 O O . HIS A 1 72 ? 12.953 -3.510 -21.330 1.00 86.44 72 HIS A O 1
ATOM 609 N N . MET A 1 73 ? 13.460 -1.537 -22.247 1.00 86.62 73 MET A N 1
ATOM 610 C CA . MET A 1 73 ? 14.768 -1.443 -21.602 1.00 86.62 73 MET A CA 1
ATOM 611 C C . MET A 1 73 ? 14.682 -0.966 -20.155 1.00 86.62 73 MET A C 1
ATOM 613 O O . MET A 1 73 ? 15.554 -1.344 -19.383 1.00 86.62 73 MET A O 1
ATOM 617 N N . THR A 1 74 ? 13.689 -0.150 -19.784 1.00 86.56 74 THR A N 1
ATOM 618 C CA . THR A 1 74 ? 13.610 0.490 -18.455 1.00 86.56 74 THR A CA 1
ATOM 619 C C . THR A 1 74 ? 12.550 -0.082 -17.521 1.00 86.56 74 THR A C 1
ATOM 621 O O . THR A 1 74 ? 12.762 -0.055 -16.312 1.00 86.56 74 THR A O 1
ATOM 624 N N . LEU A 1 75 ? 11.420 -0.570 -18.041 1.00 87.56 75 LEU A N 1
ATOM 625 C CA . LEU A 1 75 ? 10.325 -1.111 -17.228 1.00 87.56 75 LEU A CA 1
ATOM 626 C C . LEU A 1 75 ? 10.625 -2.562 -16.795 1.00 87.56 75 LEU A C 1
ATOM 628 O O . LEU A 1 75 ? 11.783 -2.924 -16.597 1.00 87.56 75 LEU A O 1
ATOM 632 N N . TRP A 1 76 ? 9.584 -3.386 -16.640 1.00 83.81 76 TRP A N 1
ATOM 633 C CA . TRP A 1 76 ? 9.692 -4.790 -16.243 1.00 83.81 76 TRP A CA 1
ATOM 634 C C . TRP A 1 76 ? 10.491 -5.590 -17.274 1.00 83.81 76 TRP A C 1
ATOM 636 O O . TRP A 1 76 ? 10.000 -5.842 -18.380 1.00 83.81 76 TRP A O 1
ATOM 646 N N . ASN A 1 77 ? 11.729 -5.940 -16.935 1.00 82.00 77 ASN A N 1
ATOM 647 C CA . ASN A 1 77 ? 12.710 -6.481 -17.875 1.00 82.00 77 ASN A CA 1
ATOM 648 C C . ASN A 1 77 ? 12.988 -7.979 -17.654 1.00 82.00 77 ASN A C 1
ATOM 650 O O . ASN A 1 77 ? 13.480 -8.631 -18.575 1.00 82.00 77 ASN A O 1
ATOM 654 N N . ASP A 1 78 ? 12.631 -8.540 -16.493 1.00 85.06 78 ASP A N 1
ATOM 655 C CA . ASP A 1 78 ? 12.825 -9.956 -16.183 1.00 85.06 78 ASP A CA 1
ATOM 656 C C . ASP A 1 78 ? 11.643 -10.533 -15.385 1.00 85.06 78 ASP A C 1
ATOM 658 O O . ASP A 1 78 ? 11.435 -10.223 -14.216 1.00 85.06 78 ASP A O 1
ATOM 662 N N . SER A 1 79 ? 10.883 -11.448 -15.990 1.00 88.25 79 SER A N 1
ATOM 663 C CA . SER A 1 79 ? 9.748 -12.129 -15.352 1.00 88.25 79 SER A CA 1
ATOM 664 C C . SER A 1 79 ? 10.146 -13.315 -14.468 1.00 88.25 79 SER A C 1
ATOM 666 O O . SER A 1 79 ? 9.273 -13.934 -13.855 1.00 88.25 79 SER A O 1
ATOM 668 N N . SER A 1 80 ? 11.415 -13.723 -14.466 1.00 91.94 80 SER A N 1
ATOM 669 C CA . SER A 1 80 ? 11.860 -14.966 -13.842 1.00 91.94 80 SER A CA 1
ATOM 670 C C . SER A 1 80 ? 11.917 -14.870 -12.315 1.00 91.94 80 SER A C 1
ATOM 672 O O . SER A 1 80 ? 12.291 -13.855 -11.731 1.00 91.94 80 SER A O 1
ATOM 674 N N . LEU A 1 81 ? 11.591 -15.978 -11.643 1.00 92.25 81 LEU A N 1
ATOM 675 C CA . LEU A 1 81 ? 11.718 -16.084 -10.187 1.00 92.25 81 LEU A CA 1
ATOM 676 C C . LEU A 1 81 ? 13.184 -15.959 -9.736 1.00 92.25 81 LEU A C 1
ATOM 678 O O . LEU A 1 81 ? 13.473 -15.326 -8.723 1.00 92.25 81 LEU A O 1
ATOM 682 N N . SER A 1 82 ? 14.112 -16.560 -10.485 1.00 93.44 82 SER A N 1
ATOM 683 C CA . SER A 1 82 ? 15.548 -16.489 -10.196 1.00 93.44 82 SER A CA 1
ATOM 684 C C . SER A 1 82 ? 16.091 -15.067 -10.310 1.00 93.44 82 SER A C 1
ATOM 686 O O . SER A 1 82 ? 16.883 -14.660 -9.460 1.00 93.44 82 SER A O 1
ATOM 688 N N . GLY A 1 83 ? 15.645 -14.317 -11.323 1.00 91.75 83 GLY A N 1
ATOM 689 C CA . GLY A 1 83 ? 15.958 -12.902 -11.491 1.00 91.75 83 GLY A CA 1
ATOM 690 C C . GLY A 1 83 ? 15.460 -12.090 -10.310 1.00 91.75 83 GLY A C 1
ATOM 691 O O . GLY A 1 83 ? 16.261 -11.474 -9.612 1.00 91.75 83 GLY A O 1
ATOM 692 N N . ALA A 1 84 ? 14.174 -12.229 -9.978 1.00 93.69 84 ALA A N 1
ATOM 693 C CA . ALA A 1 84 ? 13.567 -11.519 -8.857 1.00 93.69 84 ALA A CA 1
ATOM 694 C C . ALA A 1 84 ? 14.298 -11.751 -7.525 1.00 93.69 84 ALA A C 1
ATOM 696 O O . ALA A 1 84 ? 14.574 -10.800 -6.797 1.00 93.69 84 ALA A O 1
ATOM 697 N N . LEU A 1 85 ? 14.675 -12.995 -7.212 1.00 94.56 85 LEU A N 1
ATOM 698 C CA . LEU A 1 85 ? 15.449 -13.294 -6.002 1.00 94.56 85 LEU A CA 1
ATOM 699 C C . LEU A 1 85 ? 16.869 -12.712 -6.049 1.00 94.56 85 LEU A C 1
ATOM 701 O O . LEU A 1 85 ? 17.382 -12.256 -5.024 1.00 94.56 85 LEU A O 1
ATOM 705 N N . SER A 1 86 ? 17.507 -12.713 -7.223 1.00 95.12 86 SER A N 1
ATOM 706 C CA . SER A 1 86 ? 18.811 -12.074 -7.421 1.00 95.12 86 SER A CA 1
ATOM 707 C C . SER A 1 86 ? 18.731 -10.569 -7.177 1.00 95.12 86 SER A C 1
ATOM 709 O O . SER A 1 86 ? 19.562 -10.018 -6.456 1.00 95.12 86 SER A O 1
ATOM 711 N N . ASP A 1 87 ? 17.711 -9.910 -7.718 1.00 93.94 87 ASP A N 1
ATOM 712 C CA . ASP A 1 87 ? 17.531 -8.463 -7.614 1.00 93.94 87 ASP A CA 1
ATOM 713 C C . ASP A 1 87 ? 17.192 -8.043 -6.186 1.00 93.94 87 ASP A C 1
ATOM 715 O O . ASP A 1 87 ? 17.819 -7.126 -5.660 1.00 93.94 87 ASP A O 1
ATOM 719 N N . VAL A 1 88 ? 16.320 -8.784 -5.492 1.00 95.38 88 VAL A N 1
ATOM 720 C CA . VAL A 1 88 ? 16.049 -8.577 -4.058 1.00 95.38 88 VAL A CA 1
ATOM 721 C C . VAL A 1 88 ? 17.326 -8.720 -3.226 1.00 95.38 88 VAL A C 1
ATOM 723 O O . VAL A 1 88 ? 17.580 -7.914 -2.330 1.00 95.38 88 VAL A O 1
ATOM 726 N N . LYS A 1 89 ? 18.180 -9.706 -3.533 1.00 94.94 89 LYS A N 1
ATOM 727 C CA . LYS A 1 89 ? 19.473 -9.857 -2.850 1.00 94.94 89 LYS A CA 1
ATOM 728 C C . LYS A 1 89 ? 20.386 -8.653 -3.097 1.00 94.94 89 LYS A C 1
ATOM 730 O O . LYS A 1 89 ? 21.061 -8.213 -2.169 1.00 94.94 89 LYS A O 1
ATOM 735 N N . LYS A 1 90 ? 20.423 -8.118 -4.319 1.00 94.12 90 LYS A N 1
ATOM 736 C CA . LYS A 1 90 ? 21.214 -6.920 -4.636 1.00 94.12 90 LYS A CA 1
ATOM 737 C C . LYS A 1 90 ? 20.663 -5.685 -3.919 1.00 94.12 90 LYS A C 1
ATOM 739 O O . LYS A 1 90 ? 21.445 -4.980 -3.293 1.00 94.12 90 LYS A O 1
ATOM 744 N N . LEU A 1 91 ? 19.342 -5.488 -3.923 1.00 94.19 91 LEU A N 1
ATOM 745 C CA . LEU A 1 91 ? 18.644 -4.413 -3.204 1.00 94.19 91 LEU A CA 1
ATOM 746 C C . LEU A 1 91 ? 18.893 -4.446 -1.693 1.00 94.19 91 LEU A C 1
ATOM 748 O O . LEU A 1 91 ? 18.993 -3.400 -1.050 1.00 94.19 91 LEU A O 1
ATOM 752 N N . TYR A 1 92 ? 19.019 -5.644 -1.119 1.00 92.12 92 TYR A N 1
ATOM 753 C CA . TYR A 1 92 ? 19.392 -5.805 0.283 1.00 92.12 92 TYR A CA 1
ATOM 754 C C . TYR A 1 92 ? 20.789 -5.245 0.585 1.00 92.12 92 TYR A C 1
ATOM 756 O O . TYR A 1 92 ? 20.985 -4.605 1.614 1.00 92.12 92 TYR A O 1
ATOM 764 N N . VAL A 1 93 ? 21.750 -5.469 -0.317 1.00 92.75 93 VAL A N 1
ATOM 765 C CA . VAL A 1 93 ? 23.138 -5.004 -0.162 1.00 92.75 93 VAL A CA 1
ATOM 766 C C . VAL A 1 93 ? 23.271 -3.517 -0.485 1.00 92.75 93 VAL A C 1
ATOM 768 O O . VAL A 1 93 ? 23.969 -2.793 0.220 1.00 92.75 93 VAL A O 1
ATOM 771 N N . ASN A 1 94 ? 22.627 -3.062 -1.557 1.00 90.62 94 ASN A N 1
ATOM 772 C CA . ASN A 1 94 ? 22.649 -1.678 -1.999 1.00 90.62 94 ASN A CA 1
ATOM 773 C C . ASN A 1 94 ? 21.288 -1.317 -2.597 1.00 90.62 94 ASN A C 1
ATOM 775 O O . ASN A 1 94 ? 20.940 -1.784 -3.676 1.00 90.62 94 ASN A O 1
ATOM 779 N N . ASN A 1 95 ? 20.538 -0.454 -1.916 1.00 88.00 95 ASN A N 1
ATOM 780 C CA . ASN A 1 95 ? 19.209 -0.050 -2.365 1.00 88.00 95 ASN A CA 1
ATOM 781 C C . ASN A 1 95 ? 19.231 0.863 -3.602 1.00 88.00 95 ASN A C 1
ATOM 783 O O . ASN A 1 95 ? 18.202 1.036 -4.243 1.00 88.00 95 ASN A O 1
ATOM 787 N N . ARG A 1 96 ? 20.380 1.476 -3.925 1.00 88.25 96 ARG A N 1
ATOM 788 C CA . ARG A 1 96 ? 20.499 2.548 -4.928 1.00 88.25 96 ARG A CA 1
ATOM 789 C C . ARG A 1 96 ? 19.592 3.758 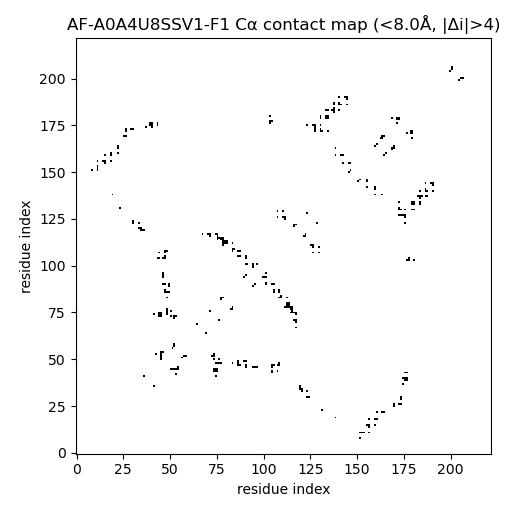-4.651 1.00 88.25 96 ARG A C 1
ATOM 791 O O . ARG A 1 96 ? 19.442 4.607 -5.505 1.00 88.25 96 ARG A O 1
ATOM 798 N N . ASP A 1 97 ? 18.999 3.869 -3.472 1.00 85.31 97 ASP A N 1
ATOM 799 C CA . ASP A 1 97 ? 18.084 4.954 -3.123 1.00 85.31 97 ASP A CA 1
ATOM 800 C C . ASP A 1 97 ? 18.220 5.240 -1.628 1.00 85.31 97 ASP A C 1
ATOM 802 O O . ASP A 1 97 ? 17.507 4.671 -0.800 1.00 85.31 97 ASP A O 1
ATOM 806 N N . ASP A 1 98 ? 19.221 6.054 -1.285 1.00 80.69 98 ASP A N 1
ATOM 807 C CA . ASP A 1 98 ? 19.622 6.340 0.099 1.00 80.69 98 ASP A CA 1
ATOM 808 C C . ASP A 1 98 ? 18.490 6.922 0.976 1.00 80.69 98 ASP A C 1
ATOM 810 O O . ASP A 1 98 ? 18.408 6.559 2.152 1.00 80.69 98 ASP A O 1
ATOM 814 N N . PRO A 1 99 ? 17.583 7.784 0.465 1.00 83.62 99 PRO A N 1
ATOM 815 C CA . PRO A 1 99 ? 16.454 8.297 1.246 1.00 83.62 99 PRO A CA 1
ATOM 816 C C . PRO A 1 99 ? 15.398 7.251 1.637 1.00 83.62 99 PRO A C 1
ATOM 818 O O . PRO A 1 99 ? 14.554 7.525 2.499 1.00 83.62 99 PRO A O 1
ATOM 821 N N . HIS A 1 100 ? 15.372 6.082 0.994 1.00 84.44 100 HIS A N 1
ATOM 822 C CA . HIS A 1 100 ? 14.322 5.082 1.176 1.00 84.44 100 HIS A CA 1
ATOM 823 C C . HIS A 1 100 ? 14.881 3.713 1.569 1.00 84.44 100 HIS A C 1
ATOM 825 O O . HIS A 1 100 ? 16.054 3.398 1.408 1.00 84.44 100 HIS A O 1
ATOM 831 N N . THR A 1 101 ? 14.014 2.872 2.136 1.00 89.19 101 THR A N 1
ATOM 832 C CA . THR A 1 101 ? 14.373 1.486 2.463 1.00 89.19 101 THR A CA 1
ATOM 833 C C . THR A 1 101 ? 14.083 0.571 1.277 1.00 89.19 101 THR A C 1
ATOM 835 O O . THR A 1 101 ? 13.141 0.803 0.518 1.00 89.19 101 THR A O 1
ATOM 838 N N . ASN A 1 102 ? 14.836 -0.522 1.155 1.00 92.50 102 ASN A N 1
ATOM 839 C CA . ASN A 1 102 ? 14.669 -1.490 0.066 1.00 92.50 102 ASN A CA 1
ATOM 840 C C . ASN A 1 102 ? 13.388 -2.332 0.142 1.00 92.50 102 ASN A C 1
ATOM 842 O O . ASN A 1 102 ? 13.074 -3.044 -0.813 1.00 92.50 102 ASN A O 1
ATOM 846 N N . LEU A 1 103 ? 12.648 -2.287 1.255 1.00 95.00 103 LEU A N 1
ATOM 847 C CA . LEU A 1 103 ? 11.543 -3.210 1.504 1.00 95.00 103 LEU A CA 1
ATOM 848 C C . LEU A 1 103 ? 10.424 -3.041 0.476 1.00 95.00 103 LEU A C 1
ATOM 850 O O . LEU A 1 103 ? 9.937 -4.031 -0.063 1.00 95.00 103 LEU A O 1
ATOM 854 N N . TYR A 1 104 ? 10.045 -1.798 0.171 1.00 96.12 104 TYR A N 1
ATOM 855 C CA . TYR A 1 104 ? 9.014 -1.536 -0.830 1.00 96.12 104 TYR A CA 1
ATOM 856 C C . TYR A 1 104 ? 9.434 -2.054 -2.208 1.00 96.12 104 TYR A C 1
ATOM 858 O O . TYR A 1 104 ? 8.672 -2.781 -2.836 1.00 96.12 104 TYR A O 1
ATOM 866 N N . TYR A 1 105 ? 10.658 -1.751 -2.647 1.00 95.44 105 TYR A N 1
ATOM 867 C CA . TYR A 1 105 ? 11.169 -2.194 -3.946 1.00 95.44 105 TYR A CA 1
ATOM 868 C 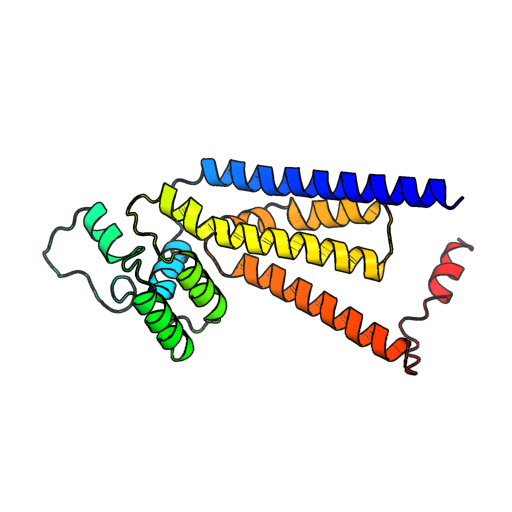C . TYR A 1 105 ? 11.322 -3.711 -4.020 1.00 95.44 105 TYR A C 1
ATOM 870 O O . TYR A 1 105 ? 11.000 -4.306 -5.042 1.00 95.44 105 TYR A O 1
ATOM 878 N N . SER A 1 106 ? 11.721 -4.352 -2.923 1.00 96.25 106 SER A N 1
ATOM 879 C CA . SER A 1 106 ? 11.818 -5.810 -2.835 1.00 96.25 106 SER A CA 1
ATOM 880 C C . SER A 1 106 ? 10.443 -6.471 -2.938 1.00 96.25 106 SER A C 1
ATOM 882 O O . SER A 1 106 ? 10.267 -7.429 -3.686 1.00 96.25 106 SER A O 1
ATOM 884 N N . LEU A 1 107 ? 9.440 -5.942 -2.229 1.00 96.75 107 LEU A N 1
ATOM 885 C CA . LEU A 1 107 ? 8.063 -6.431 -2.319 1.00 96.75 107 LEU A CA 1
ATOM 886 C C . LEU A 1 107 ? 7.469 -6.168 -3.701 1.00 96.75 107 LEU A C 1
ATOM 888 O O . LEU A 1 107 ? 6.833 -7.058 -4.259 1.00 96.75 107 LEU A O 1
ATOM 892 N N . LEU A 1 108 ? 7.722 -4.990 -4.276 1.00 95.56 108 LEU A N 1
ATOM 893 C CA . LEU A 1 108 ? 7.326 -4.659 -5.639 1.00 95.56 108 LEU A CA 1
ATOM 894 C C . LEU A 1 108 ? 7.956 -5.636 -6.629 1.00 95.56 108 LEU A C 1
ATOM 896 O O . LEU A 1 108 ? 7.235 -6.125 -7.496 1.00 95.56 108 LEU A O 1
ATOM 900 N N . ARG A 1 109 ? 9.241 -5.984 -6.449 1.00 94.94 109 ARG A N 1
ATOM 901 C CA . ARG A 1 109 ? 9.966 -6.965 -7.266 1.00 94.94 109 ARG A CA 1
ATOM 902 C C . ARG A 1 109 ? 9.314 -8.336 -7.253 1.00 94.94 109 ARG A C 1
ATOM 904 O O . ARG A 1 109 ? 8.980 -8.892 -8.295 1.00 94.94 109 ARG A O 1
ATOM 911 N N . LEU A 1 110 ? 9.058 -8.851 -6.058 1.00 95.31 110 LEU A N 1
ATOM 912 C CA . LEU A 1 110 ? 8.403 -10.145 -5.885 1.00 95.31 110 LEU A CA 1
ATOM 913 C C . LEU A 1 110 ? 6.953 -10.134 -6.394 1.00 95.31 110 LEU A C 1
ATOM 915 O O . LEU A 1 110 ? 6.482 -11.126 -6.947 1.00 95.31 110 LEU A O 1
ATOM 919 N N . TRP A 1 111 ? 6.246 -9.011 -6.256 1.00 95.25 111 TRP A N 1
ATOM 920 C CA . TRP A 1 111 ? 4.855 -8.878 -6.685 1.00 95.25 111 TRP A CA 1
ATOM 921 C C . TRP A 1 111 ? 4.670 -9.004 -8.203 1.00 95.25 111 TRP A C 1
ATOM 923 O O . TRP A 1 111 ? 3.600 -9.410 -8.660 1.00 95.25 111 TRP A O 1
ATOM 933 N N . HIS A 1 112 ? 5.683 -8.692 -9.014 1.00 90.69 112 HIS A N 1
ATOM 934 C CA . HIS A 1 112 ? 5.585 -8.740 -10.478 1.00 90.69 112 HIS A CA 1
ATOM 935 C C . HIS A 1 112 ? 6.291 -9.936 -11.133 1.00 90.69 112 HIS A C 1
ATOM 937 O O . HIS A 1 112 ? 6.425 -9.967 -12.355 1.00 90.69 112 HIS A O 1
ATOM 943 N N . ILE A 1 113 ? 6.667 -10.966 -10.368 1.00 91.88 113 ILE A N 1
ATOM 944 C CA . ILE A 1 113 ? 7.139 -12.232 -10.951 1.00 91.88 113 ILE A CA 1
ATOM 945 C C . ILE A 1 113 ? 6.110 -12.748 -11.974 1.00 91.88 113 ILE A C 1
ATOM 947 O O . ILE A 1 113 ? 4.899 -12.743 -11.725 1.00 91.88 113 ILE A O 1
ATOM 951 N N . GLY A 1 114 ? 6.600 -13.186 -13.135 1.00 87.44 114 GLY A N 1
ATOM 952 C CA . GLY A 1 114 ? 5.773 -13.667 -14.243 1.00 87.44 114 GLY A CA 1
ATOM 953 C C . GLY A 1 114 ? 5.120 -12.572 -15.095 1.00 87.44 114 GLY A C 1
ATOM 954 O O . GLY A 1 114 ? 4.294 -12.903 -15.941 1.00 87.44 114 GLY A O 1
ATOM 955 N N . PHE A 1 115 ? 5.449 -11.292 -14.893 1.00 86.56 115 PHE A N 1
ATOM 956 C CA . PHE A 1 115 ? 4.850 -10.172 -15.623 1.00 86.56 115 PHE A CA 1
ATOM 957 C C . PHE A 1 115 ? 5.903 -9.379 -16.409 1.00 86.56 115 PHE A C 1
ATOM 959 O O . PHE A 1 115 ? 6.792 -8.779 -15.817 1.00 86.56 115 PHE A O 1
ATOM 966 N N . ILE A 1 116 ? 5.765 -9.328 -17.738 1.00 83.38 116 ILE A N 1
ATOM 967 C CA . ILE A 1 116 ? 6.507 -8.411 -18.619 1.00 83.38 116 ILE A CA 1
ATOM 968 C C . ILE A 1 116 ? 5.511 -7.794 -19.595 1.00 83.38 116 ILE A C 1
ATOM 970 O O . ILE A 1 116 ? 4.948 -8.487 -20.441 1.00 83.38 116 ILE A O 1
ATOM 974 N N . HIS A 1 117 ? 5.318 -6.481 -19.506 1.00 80.75 117 HIS A N 1
ATOM 975 C CA . HIS A 1 117 ? 4.522 -5.725 -20.467 1.00 80.75 117 HIS A CA 1
ATOM 976 C C . HIS A 1 117 ? 5.105 -4.326 -20.656 1.00 80.75 117 HIS A C 1
ATOM 978 O O . HIS A 1 117 ? 5.501 -3.673 -19.697 1.00 80.75 117 HIS A O 1
ATOM 984 N N . THR A 1 118 ? 5.096 -3.845 -21.901 1.00 80.50 118 THR A N 1
ATOM 985 C CA . THR A 1 118 ? 5.498 -2.469 -22.240 1.00 80.50 118 THR A CA 1
ATOM 986 C C . THR A 1 118 ? 4.336 -1.477 -22.155 1.00 80.50 118 THR A C 1
ATOM 988 O O . THR A 1 118 ? 4.544 -0.275 -22.272 1.00 80.50 118 THR A O 1
ATOM 991 N N . ASP A 1 119 ? 3.103 -1.964 -21.992 1.00 87.19 119 ASP A N 1
ATOM 992 C CA . ASP A 1 119 ? 1.931 -1.106 -21.827 1.00 87.19 119 ASP A CA 1
ATOM 993 C C . ASP A 1 119 ? 1.930 -0.472 -20.427 1.00 87.19 119 ASP A C 1
ATOM 995 O O . ASP A 1 119 ? 1.949 -1.163 -19.400 1.00 87.19 119 ASP A O 1
ATOM 999 N N . LEU A 1 120 ? 1.894 0.861 -20.392 1.00 86.38 120 LEU A N 1
ATOM 1000 C CA . LEU A 1 120 ? 1.845 1.641 -19.159 1.00 86.38 120 LEU A CA 1
ATOM 1001 C C . LEU A 1 120 ? 0.582 1.346 -18.354 1.00 86.38 120 LEU A C 1
ATOM 1003 O O . LEU A 1 120 ? 0.641 1.309 -17.127 1.00 86.38 120 LEU A O 1
ATOM 1007 N N . LYS A 1 121 ? -0.549 1.083 -19.016 1.00 90.94 121 LYS A N 1
ATOM 1008 C CA . LYS A 1 121 ? -1.801 0.812 -18.311 1.00 90.94 121 LYS A CA 1
ATOM 1009 C C . LYS A 1 121 ? -1.723 -0.499 -17.534 1.00 90.94 121 LYS A C 1
ATOM 1011 O O . LYS A 1 121 ? -2.038 -0.537 -16.347 1.00 90.94 121 LYS A O 1
ATOM 1016 N N . GLN A 1 122 ? -1.214 -1.547 -18.179 1.00 90.31 122 GLN A N 1
ATOM 1017 C CA . GLN A 1 122 ? -0.958 -2.839 -17.537 1.00 90.31 122 GLN A CA 1
ATOM 1018 C C . GLN A 1 122 ? 0.086 -2.722 -16.422 1.00 90.31 122 GLN A C 1
ATOM 1020 O O . GLN A 1 122 ? -0.080 -3.297 -15.347 1.00 90.31 122 GLN A O 1
ATOM 1025 N N . THR A 1 123 ? 1.129 -1.918 -16.643 1.00 89.88 123 THR A N 1
ATOM 1026 C CA . THR A 1 123 ? 2.135 -1.602 -15.621 1.00 89.88 123 THR A CA 1
ATOM 1027 C C . THR A 1 123 ? 1.503 -0.970 -14.381 1.00 89.88 123 THR A C 1
ATOM 1029 O O . THR A 1 123 ? 1.805 -1.392 -13.265 1.00 89.88 123 THR A O 1
ATOM 1032 N N . PHE A 1 124 ? 0.578 -0.022 -14.559 1.00 92.88 124 PHE A N 1
ATOM 1033 C CA . PHE A 1 124 ? -0.147 0.595 -13.451 1.00 92.88 124 PHE A CA 1
ATOM 1034 C C . PHE A 1 124 ? -1.016 -0.402 -12.700 1.00 92.88 124 PHE A C 1
ATOM 1036 O O . PHE A 1 124 ? -0.897 -0.469 -11.481 1.00 92.88 124 PHE A O 1
ATOM 1043 N N . TYR A 1 125 ? -1.827 -1.216 -13.383 1.00 92.75 125 TYR A N 1
ATOM 1044 C CA . TYR A 1 125 ? -2.615 -2.242 -12.693 1.00 92.75 125 TYR A CA 1
ATOM 1045 C C . TYR A 1 125 ? -1.732 -3.163 -11.862 1.00 92.75 125 TYR A C 1
ATOM 1047 O O . TYR A 1 125 ? -2.045 -3.434 -10.702 1.00 92.75 125 TYR A O 1
ATOM 1055 N N . ARG A 1 126 ? -0.600 -3.612 -12.417 1.00 91.25 126 ARG A N 1
ATOM 1056 C CA . ARG A 1 126 ? 0.278 -4.530 -11.697 1.00 91.25 126 ARG A CA 1
ATOM 1057 C C . ARG A 1 126 ? 0.954 -3.860 -10.507 1.00 91.25 126 ARG A C 1
ATOM 1059 O O . ARG A 1 126 ? 0.839 -4.383 -9.404 1.00 91.25 126 ARG A O 1
ATOM 1066 N N . GLY A 1 127 ? 1.606 -2.717 -10.690 1.00 91.56 127 GLY A N 1
ATOM 1067 C CA . GLY A 1 127 ? 2.336 -2.070 -9.601 1.00 91.56 127 GLY A CA 1
ATOM 1068 C C . GLY A 1 127 ? 1.424 -1.467 -8.529 1.00 91.56 127 GLY A C 1
ATOM 1069 O O . GLY A 1 127 ? 1.657 -1.667 -7.341 1.00 91.56 127 GLY A O 1
ATOM 1070 N N . ILE A 1 128 ? 0.334 -0.801 -8.919 1.00 95.38 128 ILE A N 1
ATOM 1071 C CA . ILE A 1 128 ? -0.600 -0.163 -7.973 1.00 95.38 128 ILE A CA 1
ATOM 1072 C C . ILE A 1 128 ? -1.442 -1.205 -7.225 1.00 95.38 128 ILE A C 1
ATOM 1074 O O . ILE A 1 128 ? -1.831 -0.965 -6.082 1.00 95.38 128 ILE A O 1
ATOM 1078 N N . SER A 1 129 ? -1.674 -2.395 -7.795 1.00 95.50 129 SER A N 1
ATOM 1079 C CA . SER A 1 129 ? -2.369 -3.464 -7.061 1.00 95.50 129 SER A CA 1
ATOM 1080 C C . SER A 1 129 ? -1.647 -3.875 -5.772 1.00 95.50 129 SER A C 1
ATOM 1082 O O . SER A 1 129 ? -2.318 -4.189 -4.790 1.00 95.50 129 SER A O 1
ATOM 1084 N N . LEU A 1 130 ? -0.311 -3.782 -5.712 1.00 96.94 130 LEU A N 1
ATOM 1085 C CA . LEU A 1 130 ? 0.431 -3.997 -4.465 1.00 96.94 130 LEU A CA 1
ATOM 1086 C C . LEU A 1 130 ? 0.064 -2.943 -3.410 1.00 96.94 130 LEU A C 1
ATOM 1088 O O . LEU A 1 130 ? -0.198 -3.272 -2.254 1.00 96.94 130 LEU A O 1
ATOM 1092 N N . ASN A 1 131 ? -0.043 -1.676 -3.809 1.00 97.19 131 ASN A N 1
ATOM 1093 C CA . ASN A 1 131 ? -0.488 -0.619 -2.904 1.00 97.19 131 ASN A CA 1
ATOM 1094 C C . ASN A 1 131 ? -1.923 -0.825 -2.427 1.00 97.19 131 ASN A C 1
ATOM 1096 O O . ASN A 1 131 ? -2.248 -0.437 -1.309 1.00 97.19 131 ASN A O 1
ATOM 1100 N N . PHE A 1 132 ? -2.782 -1.455 -3.230 1.00 97.38 132 PHE A N 1
ATOM 1101 C CA . PHE A 1 132 ? -4.149 -1.779 -2.813 1.00 97.38 132 PHE A CA 1
ATOM 1102 C C . PHE A 1 132 ? -4.157 -2.855 -1.723 1.00 97.38 132 PHE A C 1
ATOM 1104 O O . PHE A 1 132 ? -4.996 -2.803 -0.817 1.00 97.38 132 PHE A O 1
ATOM 1111 N N . VAL A 1 133 ? -3.194 -3.785 -1.751 1.00 97.62 133 VAL A N 1
ATOM 1112 C CA . VAL A 1 133 ? -2.963 -4.725 -0.645 1.00 97.62 133 VAL A CA 1
ATOM 1113 C C . VAL A 1 133 ? -2.550 -3.962 0.611 1.00 97.62 133 VAL A C 1
ATOM 1115 O O . VAL A 1 133 ? -3.195 -4.126 1.647 1.00 97.62 133 VAL A O 1
ATOM 1118 N N . PHE A 1 134 ? -1.557 -3.070 0.520 1.00 98.00 134 PHE A N 1
ATOM 1119 C CA . PHE A 1 134 ? -1.131 -2.259 1.668 1.00 98.00 134 PHE A CA 1
ATOM 1120 C C . PHE A 1 134 ? -2.263 -1.392 2.219 1.00 98.00 134 PHE A C 1
ATOM 1122 O O . PHE A 1 134 ? -2.483 -1.382 3.424 1.00 98.00 134 PHE A O 1
ATOM 1129 N N . PHE A 1 135 ? -3.045 -0.746 1.354 1.00 97.88 135 PHE A N 1
ATOM 1130 C CA . PHE A 1 135 ? -4.239 0.004 1.734 1.00 97.88 135 PHE A CA 1
ATOM 1131 C C . PHE A 1 135 ? -5.246 -0.864 2.500 1.00 97.88 135 PHE A C 1
ATOM 1133 O O . PHE A 1 135 ? -5.747 -0.457 3.547 1.00 97.88 135 PHE A O 1
ATOM 1140 N N . THR A 1 136 ? -5.524 -2.074 2.011 1.00 98.06 136 THR A N 1
ATOM 1141 C CA . THR A 1 136 ? -6.461 -2.996 2.667 1.00 98.06 136 THR A CA 1
ATOM 1142 C C . THR A 1 136 ? -5.954 -3.394 4.052 1.00 98.06 136 THR A C 1
ATOM 1144 O O . THR A 1 136 ? -6.705 -3.341 5.028 1.00 98.06 136 THR A O 1
ATOM 1147 N N . CYS A 1 137 ? -4.664 -3.717 4.169 1.00 98.00 137 CYS A N 1
ATOM 1148 C CA . CYS A 1 137 ? -4.028 -3.997 5.453 1.00 98.00 137 CYS A CA 1
ATOM 1149 C C . CYS A 1 137 ? -4.088 -2.786 6.397 1.00 98.00 137 CYS A C 1
ATOM 1151 O O . CYS A 1 137 ? -4.477 -2.944 7.554 1.00 98.00 137 CYS A O 1
ATOM 1153 N N . SER A 1 138 ? -3.782 -1.579 5.909 1.00 98.00 138 SER A N 1
ATOM 1154 C CA . SER A 1 138 ? -3.896 -0.325 6.663 1.00 98.00 138 SER A CA 1
ATOM 1155 C C . SER A 1 138 ? -5.311 -0.107 7.188 1.00 98.00 138 SER A C 1
ATOM 1157 O O . SER A 1 138 ? -5.487 0.195 8.365 1.00 98.00 138 SER A O 1
ATOM 1159 N N . PHE A 1 139 ? -6.331 -0.306 6.352 1.00 98.38 139 PHE A N 1
ATOM 1160 C CA . PHE A 1 139 ? -7.726 -0.127 6.748 1.00 98.38 139 PHE A CA 1
ATOM 1161 C C . PHE A 1 139 ? -8.118 -1.076 7.886 1.00 98.38 139 PHE A C 1
ATOM 1163 O O . PHE A 1 139 ? -8.695 -0.653 8.890 1.00 98.38 139 PHE A O 1
ATOM 1170 N N . VAL A 1 140 ? -7.752 -2.356 7.763 1.00 98.12 140 VAL A N 1
ATOM 1171 C CA . VAL A 1 140 ? -8.003 -3.368 8.797 1.00 98.12 140 VAL A CA 1
ATOM 1172 C C . VAL A 1 140 ? -7.256 -3.029 10.089 1.00 98.12 140 VAL A C 1
ATOM 1174 O O . VAL A 1 140 ? -7.849 -3.069 11.167 1.00 98.12 140 VAL A O 1
ATOM 1177 N N . LEU A 1 141 ? -5.982 -2.638 10.002 1.00 98.00 141 LEU A N 1
ATOM 1178 C CA . LEU A 1 141 ? -5.186 -2.243 11.166 1.00 98.00 141 LEU A CA 1
ATOM 1179 C C . LEU A 1 141 ? -5.769 -1.014 11.866 1.00 98.00 141 LEU A C 1
ATOM 1181 O O . LEU A 1 141 ? -5.895 -1.023 13.088 1.00 98.00 141 LEU A O 1
ATOM 1185 N N . ALA A 1 142 ? -6.183 0.007 11.115 1.00 97.94 142 ALA A N 1
ATOM 1186 C CA . ALA A 1 142 ? -6.826 1.203 11.650 1.00 97.94 142 ALA A CA 1
ATOM 1187 C C . ALA A 1 142 ? -8.153 0.871 12.351 1.00 97.94 142 ALA A C 1
ATOM 1189 O O . ALA A 1 142 ? -8.395 1.341 13.464 1.00 97.94 142 ALA A O 1
ATOM 1190 N N . PHE A 1 143 ? -8.979 0.009 11.750 1.00 97.56 143 PHE A N 1
ATOM 1191 C CA . PHE A 1 143 ? -10.205 -0.495 12.370 1.00 97.56 143 PHE A CA 1
ATOM 1192 C C . PHE A 1 143 ? -9.902 -1.208 13.697 1.00 97.56 143 PHE A C 1
ATOM 1194 O O . PHE A 1 143 ? -10.490 -0.892 14.733 1.00 97.56 143 PHE A O 1
ATOM 1201 N N . MET A 1 144 ? -8.951 -2.147 13.689 1.00 95.75 144 MET A N 1
ATOM 1202 C CA . MET A 1 144 ? -8.584 -2.932 14.870 1.00 95.75 144 MET A CA 1
ATOM 1203 C C . MET A 1 144 ? -7.964 -2.068 15.973 1.00 95.75 144 MET A C 1
ATOM 1205 O O . MET A 1 144 ? -8.239 -2.290 17.155 1.00 95.75 144 MET A O 1
ATOM 1209 N N . LEU A 1 145 ? -7.137 -1.092 15.597 1.00 95.38 145 LEU A N 1
ATOM 1210 C CA . LEU A 1 145 ? -6.527 -0.124 16.502 1.00 95.38 145 LEU A CA 1
ATOM 1211 C C . LEU A 1 145 ? -7.599 0.735 17.175 1.00 95.38 145 LEU A C 1
ATOM 1213 O O . LEU A 1 145 ? -7.616 0.832 18.401 1.00 95.38 145 LEU A O 1
ATOM 1217 N N . TYR A 1 146 ? -8.530 1.290 16.397 1.00 95.56 146 TYR A N 1
ATOM 1218 C CA . TYR A 1 146 ? -9.612 2.117 16.923 1.00 95.56 146 TYR A CA 1
ATOM 1219 C C . TYR A 1 146 ? -10.492 1.339 17.905 1.00 95.56 146 TYR A C 1
ATOM 1221 O O . TYR A 1 146 ? -10.687 1.773 19.041 1.00 95.56 146 TYR A O 1
ATOM 1229 N N . VAL A 1 147 ? -10.985 0.162 17.500 1.00 93.00 147 VAL A N 1
ATOM 1230 C CA . VAL A 1 147 ? -11.851 -0.676 18.347 1.00 93.00 147 VAL A CA 1
ATOM 1231 C C . VAL A 1 147 ? -11.142 -1.062 19.645 1.00 93.00 147 VAL A C 1
ATOM 1233 O O . VAL A 1 147 ? -11.773 -1.144 20.696 1.00 93.00 147 VAL A O 1
ATOM 1236 N N . ARG A 1 148 ? -9.822 -1.265 19.610 1.00 89.81 148 ARG A N 1
ATOM 1237 C CA . ARG A 1 148 ? -9.042 -1.585 20.809 1.00 89.81 148 ARG A CA 1
ATOM 1238 C C . ARG A 1 148 ? -8.869 -0.406 21.766 1.00 89.81 148 ARG A C 1
ATOM 1240 O O . ARG A 1 148 ? -8.758 -0.641 22.967 1.00 89.81 148 ARG A O 1
ATOM 1247 N N . LEU A 1 149 ? -8.814 0.821 21.257 1.00 90.50 149 LEU A N 1
ATOM 1248 C CA . LEU A 1 149 ? -8.636 2.025 22.072 1.00 90.50 149 LEU A CA 1
ATOM 1249 C C . LEU A 1 149 ? -9.963 2.565 22.618 1.00 90.50 149 LEU A C 1
ATOM 1251 O O . LEU A 1 149 ? -10.023 2.971 23.774 1.00 90.50 149 LEU A O 1
ATOM 1255 N N . PHE A 1 150 ? -11.020 2.547 21.804 1.00 90.19 150 PHE A N 1
ATOM 1256 C CA . PHE A 1 150 ? -12.275 3.256 22.089 1.00 90.19 150 PHE A CA 1
ATOM 1257 C C . PHE A 1 150 ? -13.520 2.357 22.075 1.00 90.19 150 PHE A C 1
ATOM 1259 O O . PHE A 1 150 ? -14.632 2.834 22.316 1.00 90.19 150 PHE A O 1
ATOM 1266 N N . GLY A 1 151 ? -13.363 1.060 21.791 1.00 88.88 151 GLY A N 1
ATOM 1267 C CA . GLY A 1 151 ? -14.478 0.128 21.639 1.00 88.88 151 GLY A CA 1
ATOM 1268 C C . GLY A 1 151 ? -15.292 0.355 20.361 1.00 88.88 151 GLY A C 1
ATOM 1269 O O . GLY A 1 151 ? -14.923 1.124 19.474 1.00 88.88 151 GLY A O 1
ATOM 1270 N N . PHE A 1 152 ? -16.427 -0.340 20.262 1.00 88.38 152 PHE A N 1
ATOM 1271 C CA . PHE A 1 152 ? -17.364 -0.173 19.152 1.00 88.38 152 PHE A CA 1
ATOM 1272 C C . PHE A 1 152 ? -18.280 1.023 19.395 1.00 88.38 152 PHE A C 1
ATOM 1274 O O . PHE A 1 152 ? -19.144 0.992 20.270 1.00 88.38 152 PHE A O 1
ATOM 1281 N N . ASN A 1 153 ? -18.113 2.064 18.589 1.00 91.50 153 ASN A N 1
ATOM 1282 C CA . ASN A 1 153 ? -18.969 3.241 18.581 1.00 91.50 153 ASN A CA 1
ATOM 1283 C C . ASN A 1 153 ? -19.012 3.834 17.156 1.00 91.50 153 ASN A C 1
ATOM 1285 O O . ASN A 1 153 ? -18.190 3.483 16.309 1.00 91.50 153 ASN A O 1
ATOM 1289 N N . TYR A 1 154 ? -19.965 4.726 16.875 1.00 92.69 154 TYR A N 1
ATOM 1290 C CA . TYR A 1 154 ? -20.123 5.308 15.533 1.00 92.69 154 TYR A CA 1
ATOM 1291 C C . TYR A 1 154 ? -18.972 6.241 15.118 1.00 92.69 154 TYR A C 1
ATOM 1293 O O . TYR A 1 154 ? -18.783 6.456 13.922 1.00 92.69 154 TYR A O 1
ATOM 1301 N N . PHE A 1 155 ? -18.160 6.747 16.057 1.00 95.06 155 PHE A N 1
ATOM 1302 C CA . PHE A 1 155 ? -16.987 7.561 15.725 1.00 95.06 155 PHE A CA 1
ATOM 1303 C C . PHE A 1 155 ? -15.899 6.784 14.980 1.00 95.06 155 PHE A C 1
ATOM 1305 O O . PHE A 1 155 ? -15.126 7.395 14.243 1.00 95.06 155 PHE A O 1
ATOM 1312 N N . LEU A 1 156 ? -15.906 5.449 15.066 1.00 95.25 156 LEU A N 1
ATOM 1313 C CA . LEU A 1 156 ? -15.099 4.577 14.211 1.00 95.25 156 LEU A CA 1
ATOM 1314 C C . LEU A 1 156 ? -15.302 4.889 12.721 1.00 95.25 156 LEU A C 1
ATOM 1316 O O . LEU A 1 156 ? -14.340 4.915 11.960 1.00 95.25 156 LEU A O 1
ATOM 1320 N N . LEU A 1 157 ? -16.546 5.138 12.301 1.00 97.44 157 LEU A N 1
ATOM 1321 C CA . LEU A 1 157 ? -16.875 5.377 10.895 1.00 97.44 157 LEU A CA 1
ATOM 1322 C C . LEU A 1 157 ? -16.294 6.704 10.408 1.00 97.44 157 LEU A C 1
ATOM 1324 O O . LEU A 1 157 ? -15.691 6.746 9.339 1.00 97.44 157 LEU A O 1
ATOM 1328 N N . TYR A 1 158 ? -16.420 7.765 11.213 1.00 96.38 158 TYR A N 1
ATOM 1329 C CA . TYR A 1 158 ? -15.831 9.069 10.898 1.00 96.38 158 TYR A CA 1
ATOM 1330 C C . TYR A 1 158 ? -14.306 8.993 10.851 1.00 96.38 158 TYR A C 1
ATOM 1332 O O . TYR A 1 158 ? -13.699 9.525 9.927 1.00 96.38 158 TYR A O 1
ATOM 1340 N N . PHE A 1 159 ? -13.693 8.285 11.801 1.00 97.19 159 PHE A N 1
ATOM 1341 C CA . PHE A 1 159 ? -12.252 8.060 11.813 1.00 97.19 159 PHE A CA 1
ATOM 1342 C C . PHE A 1 159 ? -11.773 7.368 10.528 1.00 97.19 159 PHE A C 1
ATOM 1344 O O . PHE A 1 159 ? -10.876 7.878 9.860 1.00 97.19 159 PHE A O 1
ATOM 1351 N N . LEU A 1 160 ? -12.402 6.252 10.139 1.00 98.00 160 LEU A N 1
ATOM 1352 C CA . LEU A 1 160 ? -12.033 5.514 8.927 1.00 98.00 160 LEU A CA 1
ATOM 1353 C C . LEU A 1 160 ? -12.278 6.333 7.655 1.00 98.00 160 LEU A C 1
ATOM 1355 O O . LEU A 1 160 ? -11.430 6.353 6.765 1.00 98.00 160 LEU A O 1
ATOM 1359 N N . ALA A 1 161 ? -13.409 7.035 7.572 1.00 97.31 161 ALA A N 1
ATOM 1360 C CA . ALA A 1 161 ? -13.727 7.886 6.433 1.00 97.31 161 ALA A CA 1
ATOM 1361 C C . ALA A 1 161 ? -12.686 9.003 6.268 1.00 97.31 161 ALA A C 1
ATOM 1363 O O . ALA A 1 161 ? -12.112 9.148 5.193 1.00 97.31 161 ALA A O 1
ATOM 1364 N N . LEU A 1 162 ? -12.377 9.746 7.334 1.00 96.75 162 LEU A N 1
ATOM 1365 C CA . LEU A 1 162 ? -11.392 10.829 7.282 1.00 96.75 162 LEU A CA 1
ATOM 1366 C C . LEU A 1 162 ? -9.984 10.313 6.966 1.00 96.75 162 LEU A C 1
ATOM 1368 O O . LEU A 1 162 ? -9.269 10.934 6.179 1.00 96.75 162 LEU A O 1
ATOM 1372 N N . ALA A 1 163 ? -9.595 9.166 7.525 1.00 95.75 163 ALA A N 1
ATOM 1373 C CA . ALA A 1 163 ? -8.274 8.584 7.308 1.00 95.75 163 ALA A CA 1
ATOM 1374 C C . ALA A 1 163 ? -8.059 8.081 5.870 1.00 95.75 163 ALA A C 1
ATOM 1376 O O . ALA A 1 163 ? -6.951 8.203 5.355 1.00 95.75 163 ALA A O 1
ATOM 1377 N N . PHE A 1 164 ? -9.095 7.549 5.208 1.00 97.31 164 PHE A N 1
ATOM 1378 C CA . PHE A 1 164 ? -8.925 6.811 3.947 1.00 97.31 164 PHE A CA 1
ATOM 1379 C C . PHE A 1 164 ? -9.644 7.392 2.724 1.00 97.31 164 PHE A C 1
ATOM 1381 O O . PHE A 1 164 ? -9.318 6.995 1.600 1.00 97.31 164 PHE A O 1
ATOM 1388 N N . LEU A 1 165 ? -10.591 8.318 2.903 1.00 96.75 165 LEU A N 1
ATOM 1389 C CA . LEU A 1 165 ? -11.260 9.036 1.805 1.00 96.75 165 LEU A CA 1
ATOM 1390 C C . LEU A 1 165 ? -10.640 10.407 1.516 1.00 96.75 165 LEU A C 1
ATOM 1392 O O . LEU A 1 165 ? -11.077 11.088 0.591 1.00 96.75 165 LEU A O 1
ATOM 1396 N N . ASN A 1 166 ? -9.630 10.830 2.279 1.00 95.06 166 ASN A N 1
ATOM 1397 C CA . ASN A 1 166 ? -8.943 12.080 1.979 1.00 95.06 166 ASN A CA 1
ATOM 1398 C C . ASN A 1 166 ? -8.084 11.954 0.697 1.00 95.06 166 ASN A C 1
ATOM 1400 O O . ASN A 1 166 ? -7.567 10.870 0.399 1.00 95.06 166 ASN A O 1
ATOM 1404 N N . PRO A 1 167 ? -7.879 13.060 -0.045 1.00 93.81 167 PRO A N 1
ATOM 1405 C CA . PRO A 1 167 ? -7.119 13.039 -1.296 1.00 93.81 167 PRO A CA 1
ATOM 1406 C C . PRO A 1 167 ? -5.673 12.554 -1.146 1.00 93.81 167 PRO A C 1
ATOM 1408 O O . PRO A 1 167 ? -5.152 11.911 -2.055 1.00 93.81 167 PRO A O 1
ATOM 1411 N N . ALA A 1 168 ? -5.024 12.829 -0.010 1.00 93.31 168 ALA A N 1
ATOM 1412 C CA . ALA A 1 168 ? -3.637 12.433 0.220 1.00 93.31 168 ALA A CA 1
ATOM 1413 C C . ALA A 1 168 ? -3.494 10.905 0.303 1.00 93.31 168 ALA A C 1
ATOM 1415 O O . ALA A 1 168 ? -2.682 10.332 -0.416 1.00 93.31 168 ALA A O 1
ATOM 1416 N N . SER A 1 169 ? -4.341 10.231 1.087 1.00 94.56 169 SER A N 1
ATOM 1417 C CA . SER A 1 169 ? -4.346 8.766 1.202 1.00 94.56 169 SER A CA 1
ATOM 1418 C C . SER A 1 169 ? -4.722 8.087 -0.121 1.00 94.56 169 SER A C 1
ATOM 1420 O O . SER A 1 169 ? -4.171 7.039 -0.470 1.00 94.56 169 SER A O 1
ATOM 1422 N N . ILE A 1 170 ? -5.640 8.680 -0.895 1.00 95.38 170 ILE A N 1
ATOM 1423 C CA . ILE A 1 170 ? -5.977 8.181 -2.236 1.00 95.38 170 ILE A CA 1
ATOM 1424 C C . ILE A 1 170 ? -4.746 8.270 -3.148 1.00 95.38 170 ILE A C 1
ATOM 1426 O O . ILE A 1 170 ? -4.342 7.258 -3.721 1.00 95.38 170 ILE A O 1
ATOM 1430 N N . ASN A 1 171 ? -4.095 9.435 -3.221 1.00 93.12 171 ASN A N 1
ATOM 1431 C CA . ASN A 1 171 ? -2.894 9.630 -4.036 1.00 93.12 171 ASN A CA 1
ATOM 1432 C C . ASN A 1 171 ? -1.743 8.713 -3.607 1.00 93.12 171 ASN A C 1
ATOM 1434 O O . ASN A 1 171 ? -1.154 8.055 -4.459 1.00 93.12 171 ASN A O 1
ATOM 1438 N N . ASN A 1 172 ? -1.475 8.584 -2.306 1.00 92.88 172 ASN A N 1
ATOM 1439 C CA . ASN A 1 172 ? -0.430 7.699 -1.778 1.00 92.88 172 ASN A CA 1
ATOM 1440 C C . ASN A 1 172 ? -0.618 6.238 -2.200 1.00 92.88 172 ASN A C 1
ATOM 1442 O O . ASN A 1 172 ? 0.357 5.500 -2.308 1.00 92.88 172 ASN A O 1
ATOM 1446 N N . THR A 1 173 ? -1.860 5.826 -2.472 1.00 94.62 173 THR A N 1
ATOM 1447 C CA . THR A 1 173 ? -2.153 4.484 -2.980 1.00 94.62 173 THR A CA 1
ATOM 1448 C C . THR A 1 173 ? -1.960 4.388 -4.502 1.00 94.62 173 THR A C 1
ATOM 1450 O O . THR A 1 173 ? -1.515 3.358 -5.001 1.00 94.62 173 THR A O 1
ATOM 1453 N N . LEU A 1 174 ? -2.279 5.447 -5.252 1.00 95.12 174 LEU A N 1
ATOM 1454 C CA . LEU A 1 174 ? -2.298 5.461 -6.724 1.00 95.12 174 LEU A CA 1
ATOM 1455 C C . LEU A 1 174 ? -0.936 5.680 -7.393 1.00 95.12 174 LEU A C 1
ATOM 1457 O O . LEU A 1 174 ? -0.837 5.544 -8.611 1.00 95.12 174 LEU A O 1
ATOM 1461 N N . PHE A 1 175 ? 0.098 6.032 -6.635 1.00 93.69 175 PHE A N 1
ATOM 1462 C CA . PHE A 1 175 ? 1.467 6.109 -7.140 1.00 93.69 175 PHE A CA 1
ATOM 1463 C C . PHE A 1 175 ? 2.255 4.888 -6.682 1.00 93.69 175 PHE A C 1
ATOM 1465 O O . PHE A 1 175 ? 2.240 4.578 -5.495 1.00 93.69 175 PHE A O 1
ATOM 1472 N N . MET A 1 176 ? 2.983 4.230 -7.589 1.00 93.44 176 MET A N 1
ATOM 1473 C CA . MET A 1 176 ? 3.913 3.138 -7.254 1.00 93.44 176 MET A CA 1
ATOM 1474 C C . MET A 1 176 ? 5.087 3.667 -6.414 1.00 93.44 176 MET A C 1
ATOM 1476 O O . MET A 1 176 ? 6.170 3.892 -6.935 1.00 93.44 176 MET A O 1
ATOM 1480 N N . ARG A 1 177 ? 4.851 3.916 -5.125 1.00 92.62 177 ARG A N 1
ATOM 1481 C CA . ARG A 1 177 ? 5.761 4.555 -4.172 1.00 92.62 177 ARG A CA 1
ATOM 1482 C C . ARG A 1 177 ? 5.622 3.929 -2.782 1.00 92.62 177 ARG A C 1
ATOM 1484 O O . ARG A 1 177 ? 4.552 3.413 -2.452 1.00 92.62 177 ARG A O 1
ATOM 1491 N N . PRO A 1 178 ? 6.640 4.065 -1.915 1.00 94.44 178 PRO A N 1
ATOM 1492 C CA . PRO A 1 178 ? 6.641 3.443 -0.591 1.00 94.44 178 PRO A CA 1
ATOM 1493 C C . PRO A 1 178 ? 5.592 3.981 0.397 1.00 94.44 178 PRO A C 1
ATOM 1495 O O . PRO A 1 178 ? 5.406 3.375 1.451 1.00 94.44 178 PRO A O 1
ATOM 1498 N N . TYR A 1 179 ? 4.892 5.082 0.106 1.00 94.75 179 TYR A N 1
ATOM 1499 C CA . TYR A 1 179 ? 4.002 5.741 1.072 1.00 94.75 179 TYR A CA 1
ATOM 1500 C C . TYR A 1 179 ? 2.849 4.853 1.564 1.00 94.75 179 TYR A C 1
ATOM 1502 O O . TYR A 1 179 ? 2.571 4.837 2.761 1.00 94.75 179 TYR A O 1
ATOM 1510 N N . ALA A 1 180 ? 2.232 4.042 0.696 1.00 95.31 180 ALA A N 1
ATOM 1511 C CA . ALA A 1 180 ? 1.184 3.105 1.118 1.00 95.31 180 ALA A CA 1
ATOM 1512 C C . ALA A 1 180 ? 1.710 2.048 2.113 1.00 95.31 180 ALA A C 1
ATOM 1514 O O . ALA A 1 180 ? 1.042 1.719 3.096 1.00 95.31 180 ALA A O 1
ATOM 1515 N N . LEU A 1 181 ? 2.936 1.554 1.897 1.00 96.94 181 LEU A N 1
ATOM 1516 C CA . LEU A 1 181 ? 3.614 0.639 2.821 1.00 96.94 181 LEU A CA 1
ATOM 1517 C C . LEU A 1 181 ? 3.982 1.336 4.140 1.00 96.94 181 LEU A C 1
ATOM 1519 O O . LEU A 1 181 ? 3.887 0.721 5.204 1.00 96.94 181 LEU A O 1
ATOM 1523 N N . GLN A 1 182 ? 4.399 2.602 4.087 1.00 95.88 182 GLN A N 1
ATOM 1524 C CA . GLN A 1 182 ? 4.724 3.395 5.275 1.00 95.88 182 GLN A CA 1
ATOM 1525 C C . GLN A 1 182 ? 3.485 3.629 6.147 1.00 95.88 182 GLN A C 1
ATOM 1527 O O . GLN A 1 182 ? 3.555 3.397 7.352 1.00 95.88 182 GLN A O 1
ATOM 1532 N N . GLU A 1 183 ? 2.344 3.996 5.553 1.00 95.81 183 GLU A N 1
ATOM 1533 C CA . GLU A 1 183 ? 1.063 4.126 6.264 1.00 95.81 183 GLU A CA 1
ATOM 1534 C C . GLU A 1 183 ? 0.675 2.814 6.966 1.00 95.81 183 GLU A C 1
ATOM 1536 O O . GLU A 1 183 ? 0.344 2.810 8.155 1.00 95.81 183 GLU A O 1
ATOM 1541 N N . MET A 1 184 ? 0.788 1.683 6.260 1.00 97.38 184 MET A N 1
ATOM 1542 C CA . MET A 1 184 ? 0.498 0.357 6.815 1.00 97.38 184 MET A CA 1
ATOM 1543 C C . MET A 1 184 ? 1.430 0.012 7.977 1.00 97.38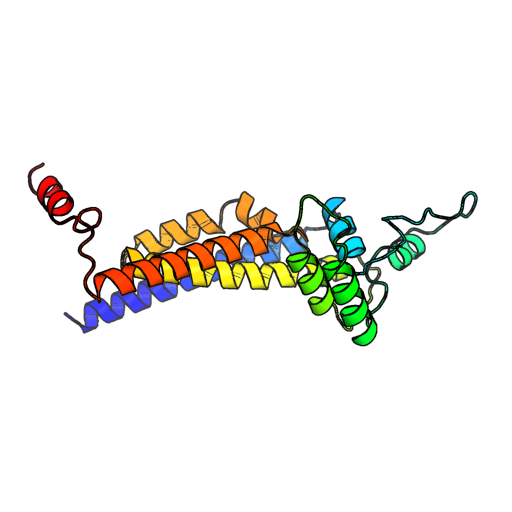 184 MET A C 1
ATOM 1545 O O . MET A 1 184 ? 0.981 -0.430 9.036 1.00 97.38 184 MET A O 1
ATOM 1549 N N . SER A 1 185 ? 2.731 0.221 7.785 1.00 97.06 185 SER A N 1
ATOM 1550 C CA . SER A 1 185 ? 3.758 -0.099 8.778 1.00 97.06 185 SER A CA 1
ATOM 1551 C C . SER A 1 185 ? 3.614 0.768 10.028 1.00 97.06 185 SER A C 1
ATOM 1553 O O . SER A 1 185 ? 3.762 0.268 11.142 1.00 97.06 185 SER A O 1
ATOM 1555 N N . PHE A 1 186 ? 3.257 2.043 9.864 1.00 97.06 186 PHE A N 1
ATOM 1556 C CA . PHE A 1 186 ? 2.978 2.949 10.973 1.00 97.06 186 PHE A CA 1
ATOM 1557 C C . PHE A 1 186 ? 1.768 2.484 11.792 1.00 97.06 186 PHE A C 1
ATOM 1559 O O . PHE A 1 186 ? 1.853 2.368 13.015 1.00 97.06 186 PHE A O 1
ATOM 1566 N N . LEU A 1 187 ? 0.659 2.130 11.135 1.00 97.62 187 LEU A N 1
ATOM 1567 C CA . LEU A 1 187 ? -0.526 1.607 11.821 1.00 97.62 187 LEU A CA 1
ATOM 1568 C C . LEU A 1 187 ? -0.246 0.276 12.528 1.00 97.62 187 LEU A C 1
ATOM 1570 O O . LEU A 1 187 ? -0.722 0.062 13.647 1.00 97.62 187 LEU A O 1
ATOM 1574 N N . LEU A 1 188 ? 0.556 -0.597 11.912 1.00 97.88 188 LEU A N 1
ATOM 1575 C CA . LEU A 1 188 ? 1.007 -1.843 12.529 1.00 97.88 188 LEU A CA 1
ATOM 1576 C C . LEU A 1 188 ? 1.835 -1.566 13.787 1.00 97.88 188 LEU A C 1
ATOM 1578 O O . LEU A 1 188 ? 1.573 -2.168 14.830 1.00 97.88 188 LEU A O 1
ATOM 1582 N N . LEU A 1 189 ? 2.787 -0.632 13.713 1.00 97.94 189 LEU A N 1
ATOM 1583 C CA . LEU A 1 189 ? 3.601 -0.218 14.852 1.00 97.94 189 LEU A CA 1
ATOM 1584 C C . LEU A 1 189 ? 2.723 0.304 15.994 1.00 97.94 189 LEU A C 1
ATOM 1586 O O . LEU A 1 189 ? 2.855 -0.170 17.121 1.00 97.94 189 LEU A O 1
ATOM 1590 N N . CYS A 1 190 ? 1.784 1.213 15.712 1.00 97.12 190 CYS A N 1
ATOM 1591 C CA . CYS A 1 190 ? 0.842 1.721 16.712 1.00 97.12 190 CYS A CA 1
ATOM 1592 C C . CYS A 1 190 ? 0.020 0.593 17.349 1.00 97.12 190 CYS A C 1
ATOM 1594 O O . CYS A 1 190 ? -0.144 0.545 18.568 1.00 97.12 190 CYS A O 1
ATOM 1596 N N . TYR A 1 191 ? -0.476 -0.342 16.540 1.00 94.88 191 TYR A N 1
ATOM 1597 C CA . TYR A 1 191 ? -1.259 -1.477 17.016 1.00 94.88 191 TYR A CA 1
ATOM 1598 C C . TYR A 1 191 ? -0.457 -2.413 17.930 1.00 94.88 191 TYR A C 1
ATOM 1600 O O . TYR A 1 191 ? -0.941 -2.794 19.001 1.00 94.88 191 TYR A O 1
ATOM 1608 N N . VAL A 1 192 ? 0.773 -2.759 17.540 1.00 96.19 192 VAL A N 1
ATOM 1609 C CA . VAL A 1 192 ? 1.686 -3.574 18.354 1.00 96.19 192 VAL A CA 1
ATOM 1610 C C . VAL A 1 192 ? 2.050 -2.839 19.643 1.00 96.19 192 VAL A C 1
ATOM 1612 O O . VAL A 1 192 ? 1.987 -3.429 20.720 1.00 96.19 192 VAL A O 1
ATOM 1615 N N . PHE A 1 193 ? 2.346 -1.544 19.561 1.00 95.81 193 PHE A N 1
ATOM 1616 C CA . PHE A 1 193 ? 2.689 -0.723 20.717 1.00 95.81 193 PHE A CA 1
ATOM 1617 C C . PHE A 1 193 ? 1.553 -0.671 21.747 1.00 95.81 193 PHE A C 1
ATOM 1619 O O . PHE A 1 193 ? 1.769 -0.960 22.923 1.00 95.81 193 PHE A O 1
ATOM 1626 N N . VAL A 1 194 ? 0.316 -0.412 21.308 1.00 93.00 194 VAL A N 1
ATOM 1627 C CA . VAL A 1 194 ? -0.869 -0.449 22.183 1.00 93.00 194 VAL A CA 1
ATOM 1628 C C . VAL A 1 194 ? -1.030 -1.824 22.83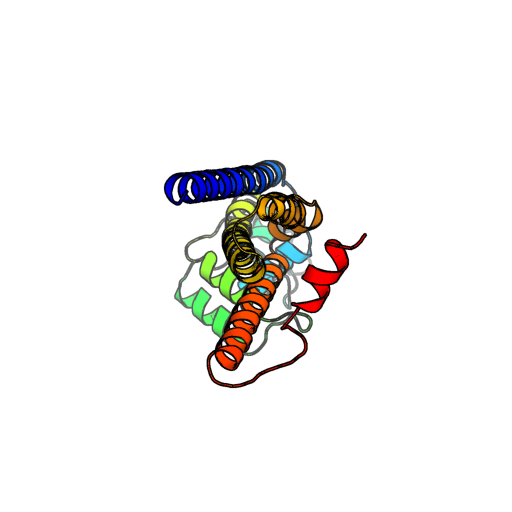1 1.00 93.00 194 VAL A C 1
ATOM 1630 O O . VAL A 1 194 ? -1.344 -1.916 24.018 1.00 93.00 194 VAL A O 1
ATOM 1633 N N . ARG A 1 195 ? -0.783 -2.905 22.084 1.00 89.81 195 ARG A N 1
ATOM 1634 C CA . ARG A 1 195 ? -0.858 -4.273 22.614 1.00 89.81 195 ARG A CA 1
ATOM 1635 C C . ARG A 1 195 ? 0.186 -4.553 23.687 1.00 89.81 195 ARG A C 1
ATOM 1637 O O . ARG A 1 195 ? -0.154 -5.160 24.700 1.00 89.81 195 ARG A O 1
ATOM 1644 N N . ILE A 1 196 ? 1.414 -4.093 23.485 1.00 92.81 196 ILE A N 1
ATOM 1645 C CA . ILE A 1 196 ? 2.494 -4.210 24.467 1.00 92.81 196 ILE A CA 1
ATOM 1646 C C . ILE A 1 196 ? 2.134 -3.430 25.740 1.00 92.81 196 ILE A C 1
ATOM 1648 O O . ILE A 1 196 ? 2.175 -3.992 26.833 1.00 92.81 196 ILE A O 1
ATOM 1652 N N . LEU A 1 197 ? 1.683 -2.176 25.614 1.00 90.69 197 LEU A N 1
ATOM 1653 C CA . LEU A 1 197 ? 1.280 -1.357 26.765 1.00 90.69 197 LEU A CA 1
ATOM 1654 C C . LEU A 1 197 ? 0.137 -1.988 27.573 1.00 90.69 197 LEU A C 1
ATOM 1656 O O . LEU A 1 197 ? 0.177 -2.020 28.803 1.00 90.69 197 LEU A O 1
ATOM 1660 N N . GLN A 1 198 ? -0.874 -2.526 26.890 1.00 86.12 198 GLN A N 1
ATOM 1661 C CA . GLN A 1 198 ? -1.979 -3.233 27.539 1.00 86.12 198 GLN A CA 1
ATOM 1662 C C . GLN A 1 198 ? -1.511 -4.522 28.233 1.00 86.12 198 GLN A C 1
ATOM 1664 O O . GLN A 1 198 ? -2.035 -4.864 29.293 1.00 86.12 198 GLN A O 1
ATOM 1669 N N . SER A 1 199 ? -0.495 -5.202 27.689 1.00 84.94 199 SER A N 1
ATOM 1670 C CA . SER A 1 199 ? 0.123 -6.363 28.335 1.00 84.94 199 SER A CA 1
ATOM 1671 C C . SER A 1 199 ? 0.769 -5.981 29.666 1.00 84.94 199 SER A C 1
ATOM 1673 O O . SER A 1 199 ? 0.555 -6.668 30.661 1.00 84.94 199 SER A O 1
ATOM 1675 N N . PHE A 1 200 ? 1.492 -4.859 29.735 1.00 84.06 200 PHE A N 1
ATOM 1676 C CA . PHE A 1 200 ? 2.079 -4.391 30.996 1.00 84.06 200 PHE A CA 1
ATOM 1677 C C . PHE A 1 200 ? 1.014 -4.015 32.031 1.00 84.06 200 PHE A C 1
ATOM 1679 O O . PHE A 1 200 ? 1.140 -4.379 33.199 1.00 84.06 200 PHE A O 1
ATOM 1686 N N . LYS A 1 201 ? -0.081 -3.371 31.607 1.00 66.06 201 LYS A N 1
ATOM 1687 C CA . LYS A 1 201 ? -1.189 -3.018 32.510 1.00 66.06 201 LYS A CA 1
ATOM 1688 C C . LYS A 1 201 ? -1.862 -4.258 33.117 1.00 66.06 201 LYS A C 1
ATOM 1690 O O . LYS A 1 201 ? -2.202 -4.244 34.295 1.00 66.06 201 LYS A O 1
ATOM 1695 N N . ASN A 1 202 ? -1.987 -5.343 32.349 1.00 57.44 202 ASN A N 1
ATOM 1696 C CA . ASN A 1 202 ? -2.530 -6.618 32.833 1.00 57.44 202 ASN A CA 1
ATOM 1697 C C . ASN A 1 202 ? -1.542 -7.428 33.695 1.00 57.44 202 ASN A C 1
ATOM 1699 O O . ASN A 1 202 ? -1.971 -8.342 34.392 1.00 57.44 202 ASN A O 1
ATOM 1703 N N . THR A 1 203 ? -0.246 -7.093 33.676 1.00 51.69 203 THR A N 1
ATOM 1704 C CA . THR A 1 203 ? 0.826 -7.850 34.353 1.00 51.69 203 THR A CA 1
ATOM 1705 C C . THR A 1 203 ? 1.505 -7.042 35.468 1.00 51.69 203 THR A C 1
ATOM 1707 O O . THR A 1 203 ? 2.660 -7.286 35.776 1.00 51.69 203 THR A O 1
ATOM 1710 N N . SER A 1 204 ? 0.805 -6.094 36.106 1.00 46.66 204 SER A N 1
ATOM 1711 C CA . SER A 1 204 ? 1.319 -5.203 37.171 1.00 46.66 204 SER A CA 1
ATOM 1712 C C . SER A 1 204 ? 2.317 -4.115 36.726 1.00 46.66 204 SER A C 1
ATOM 1714 O O . SER A 1 204 ? 3.457 -4.058 37.169 1.00 46.66 204 SER A O 1
ATOM 1716 N N . PHE A 1 205 ? 1.848 -3.158 35.919 1.00 41.06 205 PHE A N 1
ATOM 1717 C CA . PHE A 1 205 ? 2.428 -1.809 35.871 1.00 41.06 205 PHE A CA 1
ATOM 1718 C C . PHE A 1 205 ? 1.299 -0.773 35.846 1.00 41.06 205 PHE A C 1
ATOM 1720 O O . PHE A 1 205 ? 0.672 -0.507 34.818 1.00 41.06 205 PHE A O 1
ATOM 1727 N N . ASN A 1 206 ? 0.988 -0.232 37.023 1.00 40.75 206 ASN 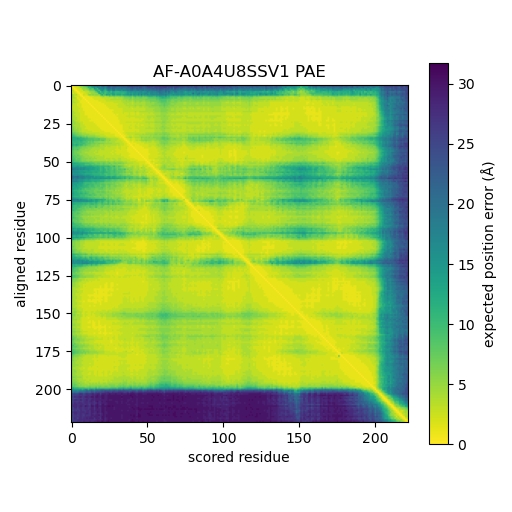A N 1
ATOM 1728 C CA . ASN A 1 206 ? -0.045 0.776 37.213 1.00 40.75 206 ASN A CA 1
ATOM 1729 C C . ASN A 1 206 ? 0.521 2.135 36.764 1.00 40.75 206 ASN A C 1
ATOM 1731 O O . ASN A 1 206 ? 1.050 2.891 37.571 1.00 40.75 206 ASN A O 1
ATOM 1735 N N . MET A 1 207 ? 0.493 2.415 35.456 1.00 41.75 207 MET A N 1
ATOM 1736 C CA . MET A 1 207 ? 0.835 3.740 34.927 1.00 41.75 207 MET A CA 1
ATOM 1737 C C . MET A 1 207 ? -0.339 4.699 35.183 1.00 41.75 207 MET A C 1
ATOM 1739 O O . MET A 1 207 ? -1.396 4.518 34.568 1.00 41.75 207 MET A O 1
ATOM 1743 N N . PRO A 1 208 ? -0.176 5.739 36.027 1.00 45.38 208 PRO A N 1
ATOM 1744 C CA . PRO A 1 208 ? -1.266 6.644 36.410 1.00 45.38 208 PRO A CA 1
ATOM 1745 C C . PRO A 1 208 ? -1.837 7.452 35.237 1.00 45.38 208 PRO A C 1
ATOM 1747 O O . PRO A 1 208 ? -2.938 7.979 35.317 1.00 45.38 208 PRO A O 1
ATOM 1750 N N . PHE A 1 209 ? -1.107 7.542 34.122 1.00 42.53 209 PHE A N 1
ATOM 1751 C CA . PHE A 1 209 ? -1.446 8.416 32.997 1.00 42.53 209 PHE A CA 1
ATOM 1752 C C . PHE A 1 209 ? -2.635 7.933 32.139 1.00 42.53 209 PHE A C 1
ATOM 1754 O O . PHE A 1 209 ? -3.139 8.677 31.305 1.00 42.53 209 PHE A O 1
ATOM 1761 N N . LEU A 1 210 ? -3.103 6.693 32.325 1.00 42.38 210 LEU A N 1
ATOM 1762 C CA . LEU A 1 210 ? -4.209 6.107 31.549 1.00 42.38 210 LEU A CA 1
ATOM 1763 C C . LEU A 1 210 ? -5.385 5.629 32.411 1.00 42.38 210 LEU A C 1
ATOM 1765 O O . LEU A 1 210 ? -6.302 4.996 31.880 1.00 42.38 210 LEU A O 1
ATOM 1769 N N . ASP A 1 211 ? -5.386 5.891 33.721 1.00 45.19 211 ASP A N 1
ATOM 1770 C CA . ASP A 1 211 ? -6.557 5.629 34.567 1.00 45.19 211 ASP A CA 1
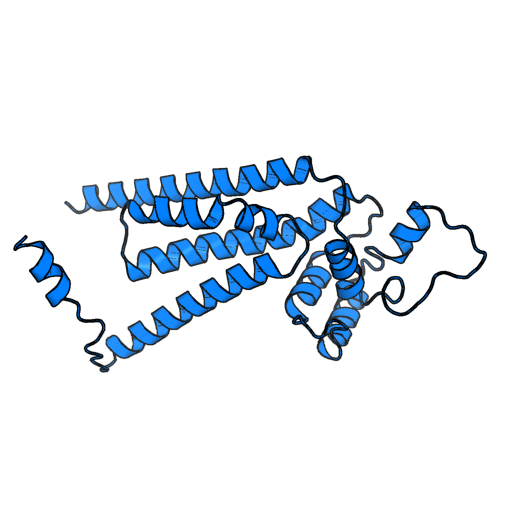ATOM 1771 C C . ASP A 1 211 ? -7.445 6.873 34.606 1.00 45.19 211 ASP A C 1
ATOM 1773 O O . ASP A 1 211 ? -7.557 7.587 35.596 1.00 45.19 211 ASP A O 1
ATOM 1777 N N . ASN A 1 212 ? -8.047 7.180 33.457 1.00 43.72 212 ASN A N 1
ATOM 1778 C CA . ASN A 1 212 ? -8.818 8.400 33.254 1.00 43.72 212 ASN A CA 1
ATOM 1779 C C . ASN A 1 212 ? -10.237 8.297 33.847 1.00 43.72 212 ASN A C 1
ATOM 1781 O O . ASN A 1 212 ? -11.233 8.600 33.187 1.00 43.72 212 ASN A O 1
ATOM 1785 N N . LYS A 1 213 ? -10.342 7.858 35.108 1.00 45.47 213 LYS A N 1
ATOM 1786 C CA . LYS A 1 213 ? -11.575 7.999 35.895 1.00 45.47 213 LYS A CA 1
ATOM 1787 C C . LYS A 1 213 ? -11.883 9.473 36.186 1.00 45.47 213 LYS A C 1
ATOM 1789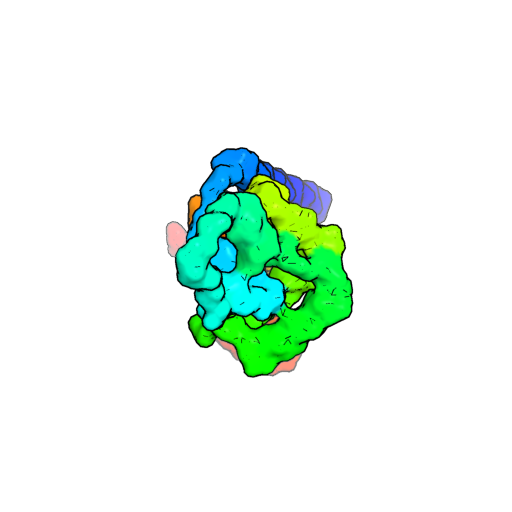 O O . LYS A 1 213 ? -13.055 9.829 36.283 1.00 45.47 213 LYS A O 1
ATOM 1794 N N . ASP A 1 214 ? -10.869 10.338 36.187 1.00 43.41 214 ASP A N 1
ATOM 1795 C CA . ASP A 1 214 ? -11.031 11.777 36.430 1.00 43.41 214 ASP A CA 1
ATOM 1796 C C . ASP A 1 214 ? -11.631 12.546 35.239 1.00 43.41 214 ASP A C 1
ATOM 1798 O O . ASP A 1 214 ? -12.373 13.511 35.435 1.00 43.41 214 ASP A O 1
ATOM 1802 N N . PHE A 1 215 ? -11.406 12.106 33.995 1.00 43.69 215 PHE A N 1
ATOM 1803 C CA . PHE A 1 215 ? -11.995 12.770 32.818 1.00 43.69 215 PHE A CA 1
ATOM 1804 C C . PHE A 1 215 ? -13.481 12.438 32.636 1.00 43.69 215 PHE A C 1
ATOM 1806 O O . PHE A 1 215 ? -14.257 13.285 32.197 1.00 43.69 215 PHE A O 1
ATOM 1813 N N . ALA A 1 216 ? -13.906 11.237 33.043 1.00 42.94 216 ALA A N 1
ATOM 1814 C CA . ALA A 1 216 ? -15.317 10.851 33.042 1.00 42.94 216 ALA A CA 1
ATOM 1815 C C . ALA A 1 216 ? -16.137 11.579 34.128 1.00 42.94 216 ALA A C 1
ATOM 1817 O O . ALA A 1 216 ? -17.333 11.802 33.948 1.00 42.94 216 ALA A O 1
ATOM 1818 N N . LEU A 1 217 ? -15.503 11.977 35.237 1.00 40.62 217 LEU A N 1
ATOM 1819 C CA . LEU A 1 217 ? -16.144 12.721 36.327 1.00 40.62 217 LEU A CA 1
ATOM 1820 C C . LEU A 1 217 ? -16.283 14.221 36.028 1.00 40.62 217 LEU A C 1
ATOM 1822 O O . LEU A 1 217 ? -17.287 14.820 36.410 1.00 40.62 217 LEU A O 1
ATOM 1826 N N . LYS A 1 218 ? -15.343 14.822 35.287 1.00 39.84 218 LYS A N 1
ATOM 1827 C CA . LYS A 1 218 ? -15.423 16.245 34.908 1.00 39.84 218 LYS A CA 1
ATOM 1828 C C . LYS A 1 218 ? -16.535 16.571 33.908 1.00 39.84 218 LYS A C 1
ATOM 1830 O O . LYS A 1 218 ? -17.049 17.677 33.947 1.00 39.84 218 LYS A O 1
ATOM 1835 N N . LEU A 1 219 ? -16.961 15.620 33.076 1.00 43.09 219 LEU A N 1
ATOM 1836 C CA . LEU A 1 219 ? -18.048 15.829 32.105 1.00 43.09 219 LEU A CA 1
ATOM 1837 C C . LEU A 1 219 ? -19.456 15.633 32.683 1.00 43.09 219 LEU A C 1
ATOM 1839 O O . LEU A 1 219 ? -20.435 15.866 31.985 1.00 43.09 219 LEU A O 1
ATOM 1843 N N . LYS A 1 220 ? -19.575 15.189 33.938 1.00 40.44 220 LYS A N 1
ATOM 1844 C CA . LYS A 1 220 ? -20.875 15.000 34.597 1.00 40.44 220 LYS A CA 1
ATOM 1845 C C . LYS A 1 220 ? -21.308 16.206 35.439 1.00 40.44 220 LYS A C 1
ATOM 1847 O O . LYS A 1 220 ? -22.449 16.236 35.884 1.00 40.44 220 LYS A O 1
ATOM 1852 N N . ASN A 1 221 ? -20.402 17.168 35.636 1.00 40.91 221 ASN A N 1
ATOM 1853 C CA . ASN A 1 221 ? -20.586 18.352 36.480 1.00 40.91 221 ASN A CA 1
ATOM 1854 C C . ASN A 1 221 ? -20.412 19.685 35.713 1.00 40.91 221 ASN A C 1
ATOM 1856 O O . ASN A 1 221 ? -20.212 20.722 36.342 1.00 40.91 221 ASN A O 1
ATOM 1860 N N . THR A 1 222 ? -20.503 19.668 34.381 1.00 39.97 222 THR A N 1
ATOM 1861 C CA . THR A 1 222 ? -20.724 20.854 33.525 1.00 39.97 222 THR A CA 1
ATOM 1862 C C . THR A 1 222 ? -21.891 20.579 32.606 1.00 39.97 222 THR A C 1
ATOM 1864 O O . THR A 1 222 ? -22.675 21.521 32.376 1.00 39.97 222 THR A O 1
#

Mean predicted aligned error: 7.89 Å

Secondary structure (DSSP, 8-state):
-HHHHHHHHHHHHHHHHHHHHHHHHHHHHHHHH--S--HHHHHHHHHHTT-SBTTTBPPPTTPPPPHHHHHHHHS-----HHHHHHHHHHHHH--S-TTS-HHHHHHHHHHTTT-----HHHHHHHHHHHHHHHHHHHHHHHHHHHHHHH-S-THHHHHHHHHHSSHHHHHHHHSSSTHHHHHHHHHHHHHHHHHHHHHHHHTT---GGG-THHHHHHTT--

Solvent-accessible surface area (backbone atoms only — not comparable to full-atom values): 12414 Å² total; per-residue (Å²): 110,68,69,60,54,55,51,50,50,53,50,52,53,52,50,45,51,49,50,48,52,53,41,52,49,53,48,54,54,53,55,71,71,56,83,77,81,54,69,67,36,53,48,41,44,16,52,20,63,59,39,48,35,88,70,82,44,78,78,67,83,96,63,90,75,54,72,67,55,52,36,48,62,32,45,56,72,66,35,44,67,69,53,38,55,50,29,37,55,46,32,72,78,52,52,90,41,88,96,56,72,40,64,52,32,37,52,54,28,62,70,39,53,73,44,69,61,71,50,66,64,60,46,46,56,58,50,26,48,55,27,51,51,28,47,53,53,27,52,52,38,48,52,54,40,45,40,71,75,71,45,93,56,76,63,56,49,55,52,52,44,61,63,45,64,35,71,66,51,45,49,38,29,71,41,48,53,57,56,21,53,48,55,24,50,50,40,47,50,53,41,52,50,53,51,52,54,52,49,41,53,77,67,80,45,90,62,77,90,72,67,62,65,64,64,65,54,58,70,74,77,113

Foldseek 3Di:
DVVVVVVLLVVLVVLLVVLVCVLLVVLVVVLVVDDDADLVLLVLQQLLLVACQVQPDDDDPPDDDDLLRSLCRRGPPDLAPVSLVVSLVVCQVPSSDVVDHSPLSNVLSVQRRNDDDSDVSVVQCSLLVVLVVLLVLLSVLLLLLCCLVPNDDNVSSVSSNVVRVDPVNSVLSRGSDCSSVVSNVVSVVSSVVSVVVVVCVVVDDPDVPPPVPVVVVVVVPD